Protein AF-A0A0T9NVP3-F1 (afdb_monomer_lite)

Organism: NCBI:txid367190

Foldseek 3Di:
DVVVVVVVVVVVVVVPPDPVVVVVVVVVVVPDPVVVCVVCVVVVNNVVCVVCVVVVVDPPQQADDPVLLVLLLVLLLLLLLQLQQLQLLLVLCVVVVLPLSSLLSNLVSVVSVVVSVLSCVVCVSNVHHRDHDDRDHHDNDADDPLRSLVVNLVSLVVSLVSLVVSLVCCVVVVVVVSNVSSVVVNLVSVLVNVVSVVLNVQCVVQDDDPVSSVVSSVVSNVCSVVDPDSD

Sequence (231 aa):
MMLWYLFSLIFIVYLQLDINKLNYLCLLINNNVNRVFLFCFYLGIIHQVNYFLPMLKSKGIIMLKKEMAQKLNEQLNLEFYSANLYLQMSAWCSDKGFEGAAAFLKKHSQEEMQHMERLFEYLSGTGSMPILGTITAPPVDFTSLADVFKLTYEHEQLITTQINELAHVAMTTHDYSTFNFLQWYVAEQHEEEKLFKSILDKLALVGNSGNSLFFVDKDLKTMAAQGYTSA

Secondary structure (DSSP, 8-state):
-HHHHHHHHHHHHHT-S-HHHHHHHHHHHTT-HHHHHHHHHHTT-HHHHHHHHHHHH-S------HHHHHHHHHHHHHHHHHHHHHHHHHHHHHHTT-HHHHHHHHHHHHHHHHHHHHHHHHHHHTTPPP-----PPPP---S-HHHHHHHHHHHHHHHHHHHHHHHHHHHHTT-HHHHHHHHHHHHHHHHHHHHHHHHHHHHHHH-S-HHHHHHHHHHHHHHHHH-----

Radius of gyration: 27.65 Å; chains: 1; bounding box: 39×40×95 Å

InterPro domains:
  IPR001519 Ferritin [PTHR11431] (65-220)
  IPR008331 Ferritin/DPS domain [PF00210] (70-205)
  IPR009040 Ferritin-like diiron domain [PS50905] (62-207)
  IPR009078 Ferritin-like superfamily [SSF47240] (63-221)
  IPR012347 Ferritin-like [G3DSA:1.20.1260.10] (56-230)
  IPR041719 Ferritin, prokaryotic-type [cd01055] (65-220)

pLDDT: mean 81.59, std 23.21, range [31.88, 98.88]

Structure (mmCIF, N/CA/C/O backbone):
data_AF-A0A0T9NVP3-F1
#
_entry.id   AF-A0A0T9NVP3-F1
#
loop_
_atom_site.group_PDB
_atom_site.id
_atom_site.type_symbol
_atom_site.label_atom_id
_atom_site.label_alt_id
_atom_site.label_comp_id
_atom_site.label_asym_id
_atom_site.label_entity_id
_atom_site.label_seq_id
_atom_site.pdbx_PDB_ins_code
_atom_site.Cartn_x
_atom_site.Cartn_y
_atom_site.Cartn_z
_atom_site.occupancy
_atom_site.B_iso_or_equiv
_atom_site.auth_seq_id
_atom_site.auth_comp_id
_atom_site.auth_asym_id
_atom_site.auth_atom_id
_atom_site.pdbx_PDB_model_num
ATOM 1 N N . MET A 1 1 ? -15.776 -5.642 68.509 1.00 47.44 1 MET A N 1
ATOM 2 C CA . MET A 1 1 ? -14.400 -5.308 68.064 1.00 47.44 1 MET A CA 1
ATOM 3 C C . MET A 1 1 ? -13.419 -6.489 68.082 1.00 47.44 1 MET A C 1
ATOM 5 O O . MET A 1 1 ? -12.505 -6.474 67.274 1.00 47.44 1 MET A O 1
ATOM 9 N N . MET A 1 2 ? -13.608 -7.542 68.894 1.00 36.09 2 MET A N 1
ATOM 10 C CA . MET A 1 2 ? -12.687 -8.704 68.944 1.00 36.09 2 MET A CA 1
ATOM 11 C C . MET A 1 2 ? -12.844 -9.733 67.800 1.00 36.09 2 MET A C 1
ATOM 13 O O . MET A 1 2 ? -11.921 -10.491 67.531 1.00 36.09 2 MET A O 1
ATOM 17 N N . LEU A 1 3 ? -13.974 -9.735 67.082 1.00 36.41 3 LEU A N 1
ATOM 18 C CA . LEU A 1 3 ? -14.222 -10.651 65.952 1.00 36.41 3 LEU A CA 1
ATOM 19 C C . LEU A 1 3 ? -13.533 -10.237 64.639 1.00 36.41 3 LEU A C 1
ATOM 21 O O . LEU A 1 3 ? -13.291 -11.086 63.789 1.00 36.41 3 LEU A O 1
ATOM 25 N N . TRP A 1 4 ? -13.169 -8.961 64.485 1.00 39.19 4 TRP A N 1
ATOM 26 C CA . TRP A 1 4 ? -12.488 -8.463 63.281 1.00 39.19 4 TRP A CA 1
ATOM 27 C C . TRP A 1 4 ? -10.983 -8.766 63.280 1.00 39.19 4 TRP A C 1
ATOM 29 O O . TRP A 1 4 ? -10.415 -9.027 62.224 1.00 39.19 4 TRP A O 1
ATOM 39 N N . TYR A 1 5 ? -10.351 -8.820 64.457 1.00 40.75 5 TYR A N 1
ATOM 40 C CA . TYR A 1 5 ? -8.936 -9.185 64.583 1.00 40.75 5 TYR A CA 1
ATOM 41 C C . TYR A 1 5 ? -8.686 -10.687 64.382 1.00 40.75 5 TYR A C 1
ATOM 43 O O . TYR A 1 5 ? -7.660 -11.058 63.823 1.00 40.75 5 TYR A O 1
ATOM 51 N N . LEU A 1 6 ? -9.632 -11.563 64.749 1.00 40.47 6 LEU A N 1
ATOM 52 C CA . LEU A 1 6 ? -9.521 -12.992 64.420 1.00 40.47 6 LEU A CA 1
ATOM 53 C C . LEU A 1 6 ? -9.701 -13.255 62.915 1.00 40.47 6 LEU A C 1
ATOM 55 O O . LEU A 1 6 ? -9.050 -14.143 62.372 1.00 40.47 6 LEU A O 1
ATOM 59 N N . PHE A 1 7 ? -10.535 -12.466 62.228 1.00 43.56 7 PHE A N 1
ATOM 60 C CA . PHE A 1 7 ? -10.749 -12.598 60.784 1.00 43.56 7 PHE A CA 1
ATOM 61 C C . PHE A 1 7 ? -9.532 -12.150 59.962 1.00 43.56 7 PHE A C 1
ATOM 63 O O . PHE A 1 7 ? -9.204 -12.795 58.968 1.00 43.56 7 PHE A O 1
ATOM 70 N N . SER A 1 8 ? -8.814 -11.105 60.391 1.00 45.91 8 SER A N 1
ATOM 71 C CA . SER A 1 8 ? -7.582 -10.673 59.714 1.00 45.91 8 SER A CA 1
ATOM 72 C C . SER A 1 8 ? -6.408 -11.625 59.961 1.00 45.91 8 SER A C 1
ATOM 74 O O . SER A 1 8 ? -5.638 -11.889 59.041 1.00 45.91 8 SER A O 1
ATOM 76 N N . LEU A 1 9 ? -6.304 -12.218 61.155 1.00 37.62 9 LEU A N 1
ATOM 77 C CA . LEU A 1 9 ? -5.276 -13.217 61.467 1.00 37.62 9 LEU A CA 1
ATOM 78 C C . LEU A 1 9 ? -5.503 -14.549 60.735 1.00 37.62 9 LEU A C 1
ATOM 80 O O . LEU A 1 9 ? -4.540 -15.135 60.253 1.00 37.62 9 LEU A O 1
ATOM 84 N N . ILE A 1 10 ? -6.750 -14.997 60.554 1.00 43.38 10 ILE A N 1
ATOM 85 C CA . ILE A 1 10 ? -7.047 -16.205 59.759 1.00 43.38 10 ILE A CA 1
ATOM 86 C C . ILE A 1 10 ? -6.775 -15.969 58.263 1.00 43.38 10 ILE A C 1
ATOM 88 O O . ILE A 1 10 ? -6.273 -16.866 57.587 1.00 43.38 10 ILE A O 1
ATOM 92 N N . PHE A 1 11 ? -7.026 -14.757 57.755 1.00 44.91 11 PHE A N 1
ATOM 93 C CA . PHE A 1 11 ? -6.744 -14.399 56.360 1.00 44.91 11 PHE A CA 1
ATOM 94 C C . PHE A 1 11 ? -5.236 -14.310 56.069 1.00 44.91 11 PHE A C 1
ATOM 96 O O . PHE A 1 11 ? -4.783 -14.762 55.021 1.00 44.91 11 PHE A O 1
ATOM 103 N N . ILE A 1 12 ? -4.441 -13.811 57.021 1.00 40.75 12 ILE A N 1
ATOM 104 C CA . ILE A 1 12 ? -2.976 -13.741 56.899 1.00 40.75 12 ILE A CA 1
ATOM 105 C C . ILE A 1 12 ? -2.337 -15.135 57.032 1.00 40.75 12 ILE A C 1
ATOM 107 O O . ILE A 1 12 ? -1.403 -15.447 56.299 1.00 40.75 12 ILE A O 1
ATOM 111 N N . VAL A 1 13 ? -2.878 -16.018 57.882 1.00 38.06 13 VAL A N 1
ATOM 112 C CA . VAL A 1 13 ? -2.391 -17.407 58.013 1.00 38.06 13 VAL A CA 1
ATOM 113 C C . VAL A 1 13 ? -2.725 -18.256 56.773 1.00 38.06 13 VAL A C 1
ATOM 115 O O . VAL A 1 13 ? -1.922 -19.104 56.390 1.00 38.06 13 VAL A O 1
ATOM 118 N N . TYR A 1 14 ? -3.842 -17.995 56.081 1.00 42.38 14 TYR A N 1
ATOM 119 C CA . TYR A 1 14 ? -4.170 -18.656 54.805 1.00 42.38 14 TYR A CA 1
ATOM 120 C C . TYR A 1 14 ? -3.332 -18.157 53.613 1.00 42.38 14 TYR A C 1
ATOM 122 O O . TYR A 1 14 ? -3.158 -18.889 52.639 1.00 42.38 14 TYR A O 1
ATOM 130 N N . LEU A 1 15 ? -2.784 -16.938 53.693 1.00 41.53 15 LEU A N 1
ATOM 131 C CA . LEU A 1 15 ? -1.891 -16.356 52.682 1.00 41.53 15 LEU A CA 1
ATOM 132 C C . LEU A 1 15 ? -0.417 -16.762 52.843 1.00 41.53 15 LEU A C 1
ATOM 134 O O . LEU A 1 15 ? 0.391 -16.463 51.968 1.00 41.53 15 LEU A O 1
ATOM 138 N N . GLN A 1 16 ? -0.073 -17.524 53.884 1.00 37.91 16 GLN A N 1
ATOM 139 C CA . GLN A 1 16 ? 1.244 -18.149 54.039 1.00 37.91 16 GLN A CA 1
ATOM 140 C C . GLN A 1 16 ? 1.372 -19.462 53.232 1.00 37.91 16 GLN A C 1
ATOM 142 O O . GLN A 1 16 ? 2.131 -20.361 53.594 1.00 37.91 16 GLN A O 1
ATOM 147 N N . LEU A 1 17 ? 0.612 -19.613 52.144 1.00 44.19 17 LEU A N 1
ATOM 148 C CA . LEU A 1 17 ? 0.782 -20.696 51.181 1.00 44.19 17 LEU A CA 1
ATOM 149 C C . LEU A 1 17 ? 1.709 -20.221 50.064 1.00 44.19 17 LEU A C 1
ATOM 151 O O . LEU A 1 17 ? 1.275 -19.621 49.088 1.00 44.19 17 LEU A O 1
ATOM 155 N N . ASP A 1 18 ? 2.993 -20.503 50.283 1.00 42.53 18 ASP A N 1
ATOM 156 C CA . ASP A 1 18 ? 4.046 -20.784 49.304 1.00 42.53 18 ASP A CA 1
ATOM 157 C C . ASP A 1 18 ? 3.796 -20.220 47.891 1.00 42.53 18 ASP A C 1
ATOM 159 O O . ASP A 1 18 ? 3.005 -20.759 47.114 1.00 42.53 18 ASP A O 1
ATOM 163 N N . ILE A 1 19 ? 4.514 -19.150 47.539 1.00 45.88 19 ILE A N 1
ATOM 164 C CA . ILE A 1 19 ? 4.465 -18.451 46.239 1.00 45.88 19 ILE A CA 1
ATOM 165 C C . ILE A 1 19 ? 4.578 -19.429 45.047 1.00 45.88 19 ILE A C 1
ATOM 167 O O . ILE A 1 19 ? 4.024 -19.185 43.974 1.00 45.88 19 ILE A O 1
ATOM 171 N N . ASN A 1 20 ? 5.191 -20.600 45.247 1.00 38.81 20 ASN A N 1
ATOM 172 C CA . ASN A 1 20 ? 5.283 -21.658 44.241 1.00 38.81 20 ASN A CA 1
ATOM 173 C C . ASN A 1 20 ? 3.948 -22.375 43.944 1.00 38.81 20 ASN A C 1
ATOM 175 O O . ASN A 1 20 ? 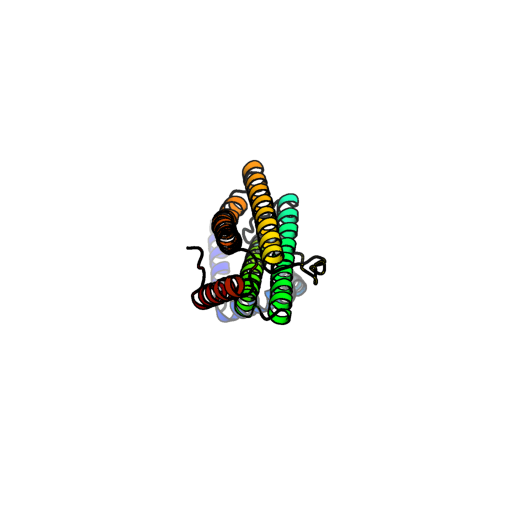3.745 -22.850 42.826 1.00 38.81 20 ASN A O 1
ATOM 179 N N . LYS A 1 21 ? 3.000 -22.423 44.890 1.00 42.72 21 LYS A N 1
ATOM 180 C CA . LYS A 1 21 ? 1.649 -22.982 44.676 1.00 42.72 21 LYS A CA 1
ATOM 181 C C . LYS A 1 21 ? 0.717 -22.020 43.937 1.00 42.72 21 LYS A C 1
ATOM 183 O O . LYS A 1 21 ? -0.146 -22.483 43.194 1.00 42.72 21 LYS A O 1
ATOM 188 N N . LEU A 1 22 ? 0.917 -20.708 44.068 1.00 42.03 22 LEU A N 1
ATOM 189 C CA . LEU A 1 22 ? 0.197 -19.695 43.282 1.00 42.03 22 LEU A CA 1
ATOM 190 C C . LEU A 1 22 ? 0.532 -19.788 41.785 1.00 42.03 22 LEU A C 1
ATOM 192 O O . LEU A 1 22 ? -0.366 -19.676 40.953 1.00 42.03 22 LEU A O 1
ATOM 196 N N . ASN A 1 23 ? 1.781 -20.115 41.440 1.00 37.75 23 ASN A N 1
ATOM 197 C CA . ASN A 1 23 ? 2.168 -20.387 40.053 1.00 37.75 23 ASN A CA 1
ATOM 198 C C . ASN A 1 23 ? 1.489 -21.647 39.489 1.00 37.75 23 ASN A C 1
ATOM 200 O O . ASN A 1 23 ? 1.036 -21.636 38.345 1.00 37.75 23 ASN A O 1
ATOM 204 N N . TYR A 1 24 ? 1.324 -22.700 40.297 1.00 39.72 24 TYR A N 1
ATOM 205 C CA . TYR A 1 24 ? 0.551 -23.890 39.911 1.00 39.72 24 TYR A CA 1
ATOM 206 C C . TYR A 1 24 ? -0.947 -23.597 39.734 1.00 39.72 24 TYR A C 1
ATOM 208 O O . TYR A 1 24 ? -1.585 -24.152 38.837 1.00 39.72 24 TYR A O 1
ATOM 216 N N . LEU A 1 25 ? -1.507 -22.701 40.551 1.00 39.38 25 LEU A N 1
ATOM 217 C CA . LEU A 1 25 ? -2.901 -22.275 40.437 1.00 39.38 25 LEU A CA 1
ATOM 218 C C . LEU A 1 25 ? -3.125 -21.433 39.166 1.00 39.38 25 LEU A C 1
ATOM 220 O O . LEU A 1 25 ? -4.077 -21.691 38.434 1.00 39.38 25 LEU A O 1
ATOM 224 N N . CYS A 1 26 ? -2.211 -20.513 38.834 1.00 42.16 26 CYS A N 1
ATOM 225 C CA . CYS A 1 26 ? -2.228 -19.758 37.572 1.00 42.16 26 CYS A CA 1
ATOM 226 C C . CYS A 1 26 ? -2.085 -20.651 36.327 1.00 42.16 26 CYS A C 1
ATOM 228 O O . CYS A 1 26 ? -2.753 -20.411 35.323 1.00 42.16 26 CYS A O 1
ATOM 230 N N . LEU A 1 27 ? -1.285 -21.719 36.396 1.00 39.22 27 LEU A N 1
ATOM 231 C CA . LEU A 1 27 ? -1.151 -22.697 35.307 1.00 39.22 27 LEU A CA 1
ATOM 232 C C . LEU A 1 27 ? -2.431 -23.517 35.071 1.00 39.22 27 LEU A C 1
ATOM 234 O O . LEU A 1 27 ? -2.751 -23.847 33.930 1.00 39.22 27 LEU A O 1
ATOM 238 N N . LEU A 1 28 ? -3.199 -23.808 36.125 1.00 39.69 28 LEU A N 1
ATOM 239 C CA . LEU A 1 28 ? -4.497 -24.487 36.017 1.00 39.69 28 LEU A CA 1
ATOM 240 C C . LEU A 1 28 ? -5.610 -23.565 35.488 1.00 39.69 28 LEU A C 1
ATOM 242 O O . LEU A 1 28 ? -6.513 -24.044 34.798 1.00 39.69 28 LEU A O 1
ATOM 246 N N . ILE A 1 29 ? -5.527 -22.256 35.756 1.00 46.66 29 ILE A N 1
ATOM 247 C CA . ILE A 1 29 ? -6.480 -21.240 35.271 1.00 46.66 29 ILE A CA 1
ATOM 248 C C . ILE A 1 29 ? -6.468 -21.140 33.738 1.00 46.66 29 ILE A C 1
ATOM 250 O O . ILE A 1 29 ? -7.508 -20.871 33.141 1.00 46.66 29 ILE A O 1
ATOM 254 N N . ASN A 1 30 ? -5.339 -21.436 33.089 1.00 46.41 30 ASN A N 1
ATOM 255 C CA . ASN A 1 30 ? -5.202 -21.271 31.642 1.00 46.41 30 ASN A CA 1
ATOM 256 C C . ASN A 1 30 ? -5.851 -22.398 30.806 1.00 46.41 30 ASN A C 1
ATOM 258 O O . ASN A 1 30 ? -5.988 -22.242 29.601 1.00 46.41 30 ASN A O 1
ATOM 262 N N . ASN A 1 31 ? -6.262 -23.528 31.409 1.00 44.81 31 ASN A N 1
ATOM 263 C CA . ASN A 1 31 ? -6.635 -24.729 30.638 1.00 44.81 31 ASN A CA 1
ATOM 264 C C . ASN A 1 31 ? -7.998 -25.368 30.945 1.00 44.81 31 ASN A C 1
ATOM 266 O O . ASN A 1 31 ? -8.361 -26.318 30.252 1.00 44.81 31 ASN A O 1
ATOM 270 N N . ASN A 1 32 ? -8.779 -24.923 31.941 1.00 47.84 32 ASN A N 1
ATOM 271 C CA . ASN A 1 32 ? -10.164 -25.405 32.089 1.00 47.84 32 ASN A CA 1
ATOM 272 C C . ASN A 1 32 ? -10.984 -24.606 33.118 1.00 47.84 32 ASN A C 1
ATOM 274 O O . ASN A 1 32 ? -10.912 -24.851 34.325 1.00 47.84 32 ASN A O 1
ATOM 278 N N . VAL A 1 33 ? -11.854 -23.720 32.627 1.00 51.69 33 VAL A N 1
ATOM 279 C CA . VAL A 1 33 ? -12.795 -22.907 33.427 1.00 51.69 33 VAL A CA 1
ATOM 280 C C . VAL A 1 33 ? -13.687 -23.771 34.341 1.00 51.69 33 VAL A C 1
ATOM 282 O O . VAL A 1 33 ? -14.036 -23.364 35.448 1.00 51.69 33 VAL A O 1
ATOM 285 N N . ASN A 1 34 ? -13.973 -25.015 33.943 1.00 47.16 34 ASN A N 1
ATOM 286 C CA . ASN A 1 34 ? -14.807 -25.950 34.705 1.00 47.16 34 ASN A CA 1
ATOM 287 C C . ASN A 1 34 ? -14.158 -26.457 36.008 1.00 47.16 34 ASN A C 1
ATOM 289 O O . ASN A 1 34 ? -14.867 -26.816 36.948 1.00 47.16 34 ASN A O 1
ATOM 293 N N . ARG A 1 35 ? -12.819 -26.467 36.114 1.00 46.78 35 ARG A N 1
ATOM 294 C CA . ARG A 1 35 ? -12.129 -26.914 37.342 1.00 46.78 35 ARG A CA 1
ATOM 295 C C . ARG A 1 35 ? -12.119 -25.848 38.439 1.00 46.78 35 ARG A C 1
ATOM 297 O O . ARG A 1 35 ? -12.149 -26.200 39.615 1.00 46.78 35 ARG A O 1
ATOM 304 N N . VAL A 1 36 ? -12.146 -24.569 38.063 1.00 49.03 36 VAL A N 1
ATOM 305 C CA . VAL A 1 36 ? -12.226 -23.439 39.006 1.00 49.03 36 VAL A CA 1
ATOM 306 C C . VAL A 1 36 ? -13.566 -23.452 39.747 1.00 49.03 36 VAL A C 1
ATOM 308 O O . VAL A 1 36 ? -13.600 -23.313 40.968 1.00 49.03 36 VAL A O 1
ATOM 311 N N . PHE A 1 37 ? -14.661 -23.728 39.033 1.00 47.75 37 PHE A N 1
ATOM 312 C CA . PHE A 1 37 ? -15.988 -23.871 39.640 1.00 47.75 37 PHE A CA 1
ATOM 313 C C . PHE A 1 37 ? -16.040 -25.000 40.677 1.00 47.75 37 PHE A C 1
ATOM 315 O O . PHE A 1 37 ? -16.582 -24.809 41.764 1.00 47.75 37 PHE A O 1
ATOM 322 N N . LEU A 1 38 ? -15.427 -26.150 40.378 1.00 46.44 38 LEU A N 1
ATOM 323 C CA . LEU A 1 38 ? -15.411 -27.306 41.278 1.00 46.44 38 LEU A CA 1
ATOM 324 C C . LEU A 1 38 ? -14.604 -27.045 42.563 1.00 46.44 38 LEU A C 1
ATOM 326 O O . LEU A 1 38 ? -15.007 -27.468 43.645 1.00 46.44 38 LEU A O 1
ATOM 330 N N . PHE A 1 39 ? -13.489 -26.317 42.456 1.00 47.72 39 PHE A N 1
ATOM 331 C CA . PHE A 1 39 ? -12.620 -26.003 43.594 1.00 47.72 39 PHE A CA 1
ATOM 332 C C . PHE A 1 39 ? -13.269 -24.997 44.558 1.00 47.72 39 PHE A C 1
ATOM 334 O O . PHE A 1 39 ? -13.199 -25.149 45.776 1.00 47.72 39 PHE A O 1
ATOM 341 N N . CYS A 1 40 ? -13.975 -24.000 44.024 1.00 48.12 40 CYS A N 1
ATOM 342 C CA . CYS A 1 40 ? -14.676 -23.009 44.837 1.00 48.12 40 CYS A CA 1
ATOM 343 C C . CYS A 1 40 ? -15.987 -23.527 45.448 1.00 48.12 40 CYS A C 1
ATOM 345 O O . CYS A 1 40 ? -1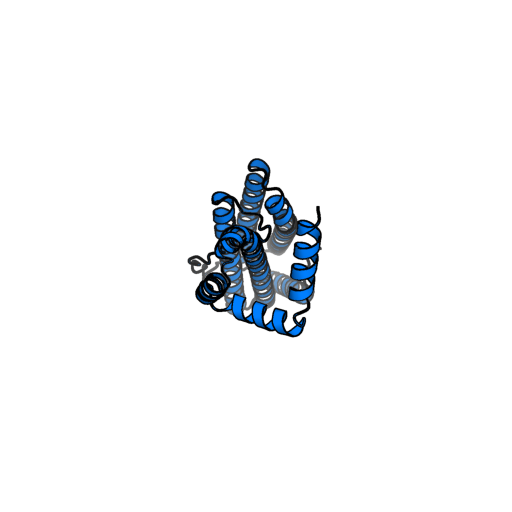6.398 -23.037 46.502 1.00 48.12 40 CYS A O 1
ATOM 347 N N . PHE A 1 41 ? -16.607 -24.539 44.829 1.00 48.03 41 PHE A N 1
ATOM 348 C CA . PHE A 1 41 ? -17.727 -25.282 45.411 1.00 48.03 41 PHE A CA 1
ATOM 349 C C . PHE A 1 41 ? -17.296 -26.038 46.677 1.00 48.03 41 PHE A C 1
ATOM 351 O O . PHE A 1 41 ? -18.004 -26.021 47.680 1.00 48.03 41 PHE A O 1
ATOM 358 N N . TYR A 1 42 ? -16.092 -26.621 46.665 1.00 46.06 42 TYR A N 1
ATOM 359 C CA . TYR A 1 42 ? -15.542 -27.392 47.787 1.00 46.06 42 TYR A CA 1
ATOM 360 C C . TYR A 1 42 ? -15.154 -26.545 49.010 1.00 46.06 42 TYR A C 1
ATOM 362 O O . TYR A 1 42 ? -15.157 -27.046 50.130 1.00 46.06 42 TYR A O 1
ATOM 370 N N . LEU A 1 43 ? -14.831 -25.264 48.813 1.00 53.03 43 LEU A N 1
ATOM 371 C CA . LEU A 1 43 ? -14.387 -24.356 49.879 1.00 53.03 43 LEU A CA 1
ATOM 372 C C . LEU A 1 43 ? -15.506 -23.450 50.431 1.00 53.03 43 LEU A C 1
ATOM 374 O O . LEU A 1 43 ? -15.241 -22.609 51.285 1.00 53.03 43 LEU A O 1
ATOM 378 N N . GLY A 1 44 ? -16.751 -23.580 49.952 1.00 48.25 44 GLY A N 1
ATOM 379 C CA . GLY A 1 44 ? -17.872 -22.745 50.411 1.00 48.25 44 GLY A CA 1
ATOM 380 C C . GLY A 1 44 ? -17.769 -21.268 50.001 1.00 48.25 44 GLY A C 1
ATOM 381 O O . GLY A 1 44 ? -18.467 -20.421 50.553 1.00 48.25 44 GLY A O 1
ATOM 382 N N . ILE A 1 45 ? -16.922 -20.949 49.016 1.00 54.81 45 ILE A N 1
ATOM 383 C CA . ILE A 1 45 ? -16.612 -19.574 48.584 1.00 54.81 45 ILE A CA 1
ATOM 384 C C . ILE A 1 45 ? -17.289 -19.219 47.248 1.00 54.81 45 ILE A C 1
ATOM 386 O O . ILE A 1 45 ? -16.881 -18.290 46.551 1.00 54.81 45 ILE A O 1
ATOM 390 N N . ILE A 1 46 ? -18.350 -19.944 46.875 1.00 54.06 46 ILE A N 1
ATOM 391 C CA . ILE A 1 46 ? -19.115 -19.727 45.630 1.00 54.06 46 ILE A CA 1
ATOM 392 C C . ILE A 1 46 ? -19.568 -18.267 45.514 1.00 54.06 46 ILE A C 1
ATOM 394 O O . ILE A 1 46 ? -19.529 -17.681 44.432 1.00 54.06 46 ILE A O 1
ATOM 398 N N . HIS A 1 47 ? -19.922 -17.646 46.644 1.00 51.72 47 HIS A N 1
ATOM 399 C CA . HIS A 1 47 ? -20.327 -16.249 46.653 1.00 51.72 47 HIS A CA 1
ATOM 400 C C . HIS A 1 47 ? -19.209 -15.297 46.206 1.00 51.72 47 HIS A C 1
ATOM 402 O O . HIS A 1 47 ? -19.526 -14.347 45.504 1.00 51.72 47 HIS A O 1
ATOM 408 N N . GLN A 1 48 ? -17.926 -15.552 46.512 1.00 52.47 48 GLN A N 1
ATOM 409 C CA . GLN A 1 48 ? -16.819 -14.684 46.067 1.00 52.47 48 GLN A CA 1
ATOM 410 C C . GLN A 1 48 ? -16.434 -14.914 44.599 1.00 52.47 48 GLN A C 1
ATOM 412 O O . GLN A 1 48 ? -15.986 -13.979 43.940 1.00 52.47 48 GLN A O 1
ATOM 417 N N . VAL A 1 49 ? -16.664 -16.108 44.042 1.00 50.66 49 VAL A N 1
ATOM 418 C CA . VAL A 1 49 ? -16.376 -16.399 42.622 1.00 50.66 49 VAL A CA 1
ATOM 419 C C . VAL A 1 49 ? -17.242 -15.565 41.687 1.00 50.66 49 VAL A C 1
ATOM 421 O O . VAL A 1 49 ? -16.740 -15.034 40.699 1.00 50.66 49 VAL A O 1
ATOM 424 N N . ASN A 1 50 ? -18.516 -15.370 42.034 1.00 52.28 50 ASN A N 1
ATOM 425 C CA . ASN A 1 50 ? -19.412 -14.503 41.267 1.00 52.28 50 ASN A CA 1
ATOM 426 C C . ASN A 1 50 ? -19.004 -13.019 41.321 1.00 52.28 50 ASN A C 1
ATOM 428 O O . ASN A 1 50 ? -19.321 -12.282 40.392 1.00 52.28 50 ASN A O 1
ATOM 432 N N . TYR A 1 51 ? -18.256 -12.590 42.346 1.00 54.69 51 TYR A N 1
ATOM 433 C CA . TYR A 1 51 ? -17.668 -11.245 42.402 1.00 54.69 51 TYR A CA 1
ATOM 434 C C . TYR A 1 51 ? -16.332 -11.140 41.649 1.00 54.69 51 TYR A C 1
ATOM 436 O O . TYR A 1 51 ? -16.010 -10.072 41.136 1.00 54.69 51 TYR A O 1
ATOM 444 N N . PHE A 1 52 ? -15.571 -12.233 41.530 1.00 49.62 52 PHE A N 1
ATOM 445 C CA . PHE A 1 52 ? -14.273 -12.250 40.841 1.00 49.62 52 PHE A CA 1
ATOM 446 C C . PHE A 1 52 ? -14.360 -12.532 39.332 1.00 49.62 52 PHE A C 1
ATOM 448 O O . PHE A 1 52 ? -13.502 -12.083 38.573 1.00 49.62 52 PHE A O 1
ATOM 455 N N . LEU A 1 53 ? -15.398 -13.231 38.865 1.00 51.56 53 LEU A N 1
ATOM 456 C CA . LEU A 1 53 ? -15.611 -13.551 37.445 1.00 51.56 53 LEU A CA 1
ATOM 457 C C . LEU A 1 53 ? -15.691 -12.317 36.521 1.00 51.56 53 LEU A C 1
ATOM 459 O O . LEU A 1 53 ? -15.063 -12.346 35.459 1.00 51.56 53 LEU A O 1
ATOM 463 N N . PRO A 1 54 ? -16.390 -11.224 36.886 1.00 51.12 54 PRO A N 1
ATOM 464 C CA . PRO A 1 54 ? -16.364 -9.986 36.105 1.00 51.12 54 PRO A CA 1
ATOM 465 C C . PRO A 1 54 ? -14.983 -9.313 36.122 1.00 51.12 54 PRO A C 1
ATOM 467 O O . PRO A 1 54 ? -14.568 -8.722 35.129 1.00 51.12 54 PRO A O 1
ATOM 470 N N . MET A 1 55 ? -14.245 -9.454 37.228 1.00 45.53 55 MET A N 1
ATOM 471 C CA . MET A 1 55 ? -12.924 -8.851 37.429 1.00 45.53 55 MET A CA 1
ATOM 472 C C . MET A 1 55 ? -11.830 -9.538 36.592 1.00 45.53 55 MET A C 1
ATOM 474 O O . MET A 1 55 ? -10.886 -8.886 36.160 1.00 45.53 55 MET A O 1
ATOM 478 N N . LEU A 1 56 ? -11.988 -10.833 36.289 1.00 47.19 56 LEU A N 1
ATOM 479 C CA . LEU A 1 56 ? -11.089 -11.594 35.408 1.00 47.19 56 LEU A CA 1
ATOM 480 C C . LEU A 1 56 ? -11.389 -11.408 33.909 1.00 47.19 56 LEU A C 1
ATOM 482 O O . LEU A 1 56 ? -10.513 -11.650 33.082 1.00 47.19 56 LEU A O 1
ATOM 486 N N . LYS A 1 57 ? -12.599 -10.957 33.543 1.00 49.19 57 LYS A N 1
ATOM 487 C CA . LYS A 1 57 ? -12.974 -10.641 32.147 1.00 49.19 57 LYS A CA 1
ATOM 488 C C . LYS A 1 57 ? -12.640 -9.211 31.723 1.00 49.19 57 LYS A C 1
ATOM 490 O O . LYS A 1 57 ? -12.746 -8.886 30.548 1.00 49.19 57 LYS A O 1
ATOM 495 N N . SER A 1 58 ? -12.220 -8.375 32.664 1.00 45.97 58 SER A N 1
ATOM 496 C CA . SER A 1 58 ? -11.921 -6.964 32.452 1.00 45.97 58 SER A CA 1
ATOM 497 C C . SER A 1 58 ? -10.418 -6.710 32.601 1.00 45.97 58 SER A C 1
ATOM 499 O O . SER A 1 58 ? -9.981 -5.951 33.467 1.00 45.97 58 SER A O 1
ATOM 501 N N . LYS A 1 59 ? -9.595 -7.287 31.716 1.00 51.91 59 LYS A N 1
ATOM 502 C CA . LYS A 1 59 ? -8.447 -6.489 31.256 1.00 51.91 59 LYS A CA 1
ATOM 503 C C . LYS A 1 59 ? -9.072 -5.286 30.551 1.00 51.91 59 LYS A C 1
ATOM 505 O O . LYS A 1 59 ? -10.005 -5.492 29.784 1.00 51.91 59 LYS A O 1
ATOM 510 N N . GLY A 1 60 ? -8.655 -4.066 30.884 1.00 49.22 60 GLY A N 1
ATOM 511 C CA . GLY A 1 60 ? -9.181 -2.819 30.316 1.00 49.22 60 GLY A CA 1
ATOM 512 C C . GLY A 1 60 ? -8.926 -2.736 28.813 1.00 49.22 60 GLY A C 1
ATOM 513 O O . GLY A 1 60 ? -8.018 -2.048 28.368 1.00 49.22 60 GLY A O 1
ATOM 514 N N . ILE A 1 61 ? -9.692 -3.506 28.055 1.00 57.19 61 ILE A N 1
ATOM 515 C CA . ILE A 1 61 ? -9.655 -3.605 26.612 1.00 57.19 61 ILE A CA 1
ATOM 516 C C . ILE A 1 61 ? -10.538 -2.467 26.112 1.00 57.19 61 ILE A C 1
ATOM 518 O O . ILE A 1 61 ? -11.730 -2.416 26.428 1.00 57.19 61 ILE A O 1
ATOM 522 N N . ILE A 1 62 ? -9.945 -1.529 25.376 1.00 61.12 62 ILE A N 1
ATOM 523 C CA . ILE A 1 62 ? -10.698 -0.510 24.647 1.00 61.12 62 ILE A CA 1
ATOM 524 C C . ILE A 1 62 ? -11.595 -1.261 23.665 1.00 61.12 62 ILE A C 1
ATOM 526 O O . ILE A 1 62 ? -11.106 -1.776 22.669 1.00 61.12 62 ILE A O 1
ATOM 530 N N . MET A 1 63 ? -12.890 -1.375 23.963 1.00 69.38 63 MET A N 1
ATOM 531 C CA . MET A 1 63 ? -13.816 -2.022 23.040 1.00 69.38 63 MET A CA 1
ATOM 532 C C . MET A 1 63 ? -14.148 -1.061 21.905 1.00 69.38 63 MET A C 1
ATOM 534 O O . MET A 1 63 ? -14.834 -0.056 22.115 1.00 69.38 63 MET A O 1
ATOM 538 N N . LEU A 1 64 ? -13.686 -1.398 20.701 1.00 86.81 64 LEU A N 1
ATOM 539 C CA . LEU A 1 64 ? -14.081 -0.701 19.484 1.00 86.81 64 LEU A CA 1
ATOM 540 C C . LEU A 1 64 ? -15.592 -0.804 19.273 1.00 86.81 64 LEU A C 1
ATOM 542 O O . LEU A 1 64 ? -16.228 -1.834 19.524 1.00 86.81 64 LEU A O 1
ATOM 546 N N . LYS A 1 65 ? -16.181 0.266 18.739 1.00 90.62 65 LYS A N 1
ATOM 547 C CA . LYS A 1 65 ? -17.540 0.198 18.197 1.00 90.62 65 LYS A CA 1
ATOM 548 C C . LYS A 1 65 ? -17.549 -0.810 17.048 1.00 90.62 65 LYS A C 1
ATOM 550 O O . LYS A 1 65 ? -16.633 -0.820 16.230 1.00 90.62 65 LYS A O 1
ATOM 555 N N . LYS A 1 66 ? -18.612 -1.615 16.948 1.00 92.31 66 LYS A N 1
ATOM 556 C CA . LYS A 1 66 ? -18.749 -2.653 15.909 1.00 92.31 66 LYS A CA 1
ATOM 557 C C . LYS A 1 66 ? -18.517 -2.107 14.495 1.00 92.31 66 LYS A C 1
ATOM 559 O O . LYS A 1 66 ? -17.877 -2.768 13.689 1.00 92.31 66 LYS A O 1
ATOM 564 N N . GLU A 1 67 ? -19.012 -0.903 14.222 1.00 95.00 67 GLU A N 1
ATOM 565 C CA . GLU A 1 67 ? -18.815 -0.212 12.945 1.00 95.00 67 GLU A CA 1
ATOM 566 C C . GLU A 1 67 ? -17.336 0.096 12.667 1.00 95.00 67 GLU A C 1
ATOM 568 O O . GLU A 1 67 ? -16.854 -0.182 11.574 1.00 95.00 67 GLU A O 1
ATOM 573 N N . MET A 1 68 ? -16.591 0.594 13.661 1.00 97.19 68 MET A N 1
ATOM 574 C CA . MET A 1 68 ? -15.157 0.858 13.513 1.00 97.19 68 MET A CA 1
ATOM 575 C C . MET A 1 68 ? -14.371 -0.436 13.293 1.00 97.19 68 MET A C 1
ATOM 577 O O . MET A 1 68 ? -13.555 -0.520 12.382 1.00 97.19 68 MET A O 1
ATOM 581 N N . ALA A 1 69 ? -14.664 -1.478 14.077 1.00 96.56 69 ALA A N 1
ATOM 582 C CA . ALA A 1 69 ? -14.032 -2.783 13.908 1.00 96.56 69 ALA A CA 1
ATOM 583 C C . ALA A 1 69 ? -14.299 -3.384 12.516 1.00 96.56 69 ALA A C 1
ATOM 585 O O . ALA A 1 69 ? -13.421 -4.026 11.947 1.00 96.56 69 ALA A O 1
ATOM 586 N N . GLN A 1 70 ? -15.491 -3.173 11.948 1.00 97.19 70 GLN A N 1
ATOM 587 C CA . GLN A 1 70 ? -15.793 -3.598 10.582 1.00 97.19 70 GLN A CA 1
ATOM 588 C C . GLN A 1 70 ? -14.946 -2.833 9.557 1.00 97.19 70 GLN A C 1
ATOM 590 O O . GLN A 1 70 ? -14.291 -3.465 8.736 1.00 97.19 70 GLN A O 1
ATOM 595 N N . LYS A 1 71 ? -14.901 -1.500 9.638 1.00 98.31 71 LYS A N 1
ATOM 596 C CA . LYS A 1 71 ? -14.128 -0.670 8.701 1.00 98.31 71 LYS A CA 1
ATOM 597 C C . LYS A 1 71 ? -12.623 -0.953 8.761 1.00 98.31 71 LYS A C 1
ATOM 599 O O . LYS A 1 71 ? -11.967 -1.020 7.731 1.00 98.31 71 LYS A O 1
ATOM 604 N N . LEU A 1 72 ? -12.076 -1.185 9.954 1.00 98.50 72 LEU A N 1
ATOM 605 C CA . LEU A 1 72 ? -10.674 -1.588 10.110 1.00 98.50 72 LEU A CA 1
ATOM 606 C C . LEU A 1 72 ? -10.399 -2.979 9.517 1.00 98.50 72 LEU A C 1
ATOM 608 O O . LEU A 1 72 ? -9.328 -3.196 8.967 1.00 98.50 72 LEU A O 1
ATOM 612 N N . ASN A 1 73 ? -11.355 -3.912 9.586 1.00 98.44 73 ASN A N 1
ATOM 613 C CA . ASN A 1 73 ? -11.238 -5.207 8.905 1.00 98.44 73 ASN A CA 1
ATOM 614 C C . ASN A 1 73 ? -11.322 -5.075 7.374 1.00 98.44 73 ASN A C 1
ATOM 616 O O . ASN A 1 73 ? -10.649 -5.817 6.660 1.00 98.44 73 ASN A O 1
ATOM 620 N N . GLU A 1 74 ? -12.134 -4.147 6.862 1.00 98.56 74 GLU A N 1
ATOM 621 C CA . GLU A 1 74 ? -12.176 -3.813 5.431 1.00 98.56 74 GLU A CA 1
ATOM 622 C C . GLU A 1 74 ? -10.818 -3.259 4.972 1.00 98.56 74 GLU A C 1
ATOM 624 O O . GLU A 1 74 ? -10.270 -3.753 3.988 1.00 98.56 74 GLU A O 1
ATOM 629 N N . GLN A 1 75 ? -10.223 -2.335 5.734 1.00 98.81 75 GLN A N 1
ATOM 630 C CA . GLN A 1 75 ? -8.885 -1.804 5.450 1.00 98.81 75 GLN A CA 1
ATOM 631 C C . GLN A 1 75 ? -7.801 -2.872 5.536 1.00 98.81 75 GLN A C 1
ATOM 633 O O . GLN A 1 75 ? -6.961 -2.958 4.654 1.00 98.81 75 GLN A O 1
ATOM 638 N N . LEU A 1 76 ? -7.848 -3.734 6.552 1.00 98.62 76 LEU A N 1
ATOM 639 C CA . LEU A 1 76 ? -6.913 -4.849 6.690 1.00 98.62 76 LEU A CA 1
ATOM 640 C C . LEU A 1 76 ? -6.913 -5.732 5.432 1.00 98.62 76 LEU A C 1
ATOM 642 O O . LEU A 1 76 ? -5.856 -6.121 4.941 1.00 98.62 76 LEU A O 1
ATOM 646 N N . ASN A 1 77 ? -8.095 -6.033 4.883 1.00 98.50 77 ASN A N 1
ATOM 647 C CA . ASN A 1 77 ? -8.200 -6.786 3.632 1.00 98.50 77 ASN A CA 1
ATOM 648 C C . ASN A 1 77 ? -7.695 -5.994 2.422 1.00 98.50 77 ASN A C 1
ATOM 650 O O . ASN A 1 77 ? -7.139 -6.606 1.510 1.00 98.50 77 ASN A O 1
ATOM 654 N N . LEU A 1 78 ? -7.880 -4.669 2.406 1.00 98.75 78 LEU A N 1
ATOM 655 C CA . LEU A 1 78 ? -7.341 -3.805 1.359 1.00 98.75 78 LEU A CA 1
ATOM 656 C C . LEU A 1 78 ? -5.808 -3.829 1.358 1.00 98.75 78 LEU A C 1
ATOM 658 O O . LEU A 1 78 ? -5.258 -4.127 0.306 1.00 98.75 78 LEU A O 1
ATOM 662 N N . GLU A 1 79 ? -5.139 -3.663 2.505 1.00 98.75 79 GLU A N 1
ATOM 663 C CA . GLU A 1 79 ? -3.665 -3.751 2.581 1.00 98.75 79 GLU A CA 1
ATOM 664 C C . GLU A 1 79 ? -3.157 -5.131 2.148 1.00 98.75 79 GLU A C 1
ATOM 666 O O . GLU A 1 79 ? -2.170 -5.262 1.423 1.00 98.75 79 GLU A O 1
ATOM 671 N N . PHE A 1 80 ? -3.879 -6.199 2.511 1.00 98.69 80 PHE A N 1
ATOM 672 C CA . PHE A 1 80 ? -3.521 -7.544 2.060 1.00 98.69 80 PHE A CA 1
ATOM 673 C C . PHE A 1 80 ? -3.672 -7.697 0.536 1.00 98.69 80 PHE A C 1
ATOM 675 O O . PHE A 1 80 ? -2.852 -8.333 -0.134 1.00 98.69 80 PHE A O 1
ATOM 682 N N . TYR A 1 81 ? -4.717 -7.105 -0.043 1.00 98.88 81 TYR A N 1
ATOM 683 C CA . TYR A 1 81 ? -4.864 -7.051 -1.490 1.00 98.88 81 TYR A CA 1
ATOM 684 C C . TYR A 1 81 ? -3.746 -6.220 -2.142 1.00 98.88 81 TYR A C 1
ATOM 686 O O . TYR A 1 81 ? -3.181 -6.685 -3.131 1.00 98.88 81 TYR A O 1
ATOM 694 N N . SER A 1 82 ? -3.376 -5.064 -1.578 1.00 98.81 82 SER A N 1
ATOM 695 C CA . SER A 1 82 ? -2.272 -4.209 -2.046 1.00 98.81 82 SER A CA 1
ATOM 696 C C . SER A 1 82 ? -0.957 -4.987 -2.104 1.00 98.81 82 SER A C 1
ATOM 698 O O . SER A 1 82 ? -0.313 -5.051 -3.154 1.00 98.81 82 SER A O 1
ATOM 700 N N . ALA A 1 83 ? -0.622 -5.714 -1.033 1.00 98.75 83 ALA A N 1
ATOM 701 C CA . ALA A 1 83 ? 0.559 -6.570 -0.995 1.00 98.75 83 ALA A CA 1
ATOM 702 C C . ALA A 1 83 ? 0.566 -7.601 -2.140 1.00 98.75 83 ALA A C 1
ATOM 704 O O . ALA A 1 83 ? 1.586 -7.781 -2.815 1.00 98.75 83 ALA A O 1
ATOM 705 N N . ASN A 1 84 ? -0.571 -8.250 -2.414 1.00 98.75 84 ASN A N 1
ATOM 706 C CA . ASN A 1 84 ? -0.692 -9.216 -3.509 1.00 98.75 84 ASN A CA 1
ATOM 707 C C . ASN A 1 84 ? -0.627 -8.555 -4.893 1.00 98.75 84 ASN A C 1
ATOM 709 O O . ASN A 1 84 ? -0.006 -9.108 -5.804 1.00 98.75 84 ASN A O 1
ATOM 713 N N . LEU A 1 85 ? -1.237 -7.379 -5.057 1.00 98.88 85 LEU A N 1
ATOM 714 C CA . LEU A 1 85 ? -1.193 -6.592 -6.287 1.00 98.88 85 LEU A CA 1
ATOM 715 C C . LEU A 1 85 ? 0.250 -6.241 -6.651 1.00 98.88 85 LEU A C 1
ATOM 717 O O . LEU A 1 85 ? 0.686 -6.509 -7.772 1.00 98.88 85 LEU A O 1
ATOM 721 N N . TYR A 1 86 ? 1.017 -5.723 -5.695 1.00 98.81 86 TYR A N 1
ATOM 722 C CA . TYR A 1 86 ? 2.404 -5.320 -5.921 1.00 98.81 86 TYR A CA 1
ATOM 723 C C . TYR A 1 86 ? 3.324 -6.514 -6.145 1.00 98.81 86 TYR A C 1
ATOM 725 O O . TYR A 1 86 ? 4.217 -6.459 -6.995 1.00 98.81 86 TYR A O 1
ATOM 733 N N . LEU A 1 87 ? 3.047 -7.648 -5.496 1.00 98.81 87 LEU A N 1
ATOM 734 C CA . LEU A 1 87 ? 3.737 -8.895 -5.804 1.00 98.81 87 LEU A CA 1
ATOM 735 C C . LEU A 1 87 ? 3.462 -9.345 -7.245 1.00 98.81 87 LEU A C 1
ATOM 737 O O . LEU A 1 87 ? 4.397 -9.718 -7.958 1.00 98.81 87 LEU A O 1
ATOM 741 N N . GLN A 1 88 ? 2.212 -9.272 -7.702 1.00 98.88 88 GLN A N 1
ATOM 742 C CA . GLN A 1 88 ? 1.838 -9.657 -9.063 1.00 98.88 88 GLN A CA 1
ATOM 743 C C . GLN A 1 88 ? 2.429 -8.712 -10.119 1.00 98.88 88 GLN A C 1
ATOM 745 O O . GLN A 1 88 ? 2.941 -9.175 -11.143 1.00 98.88 88 G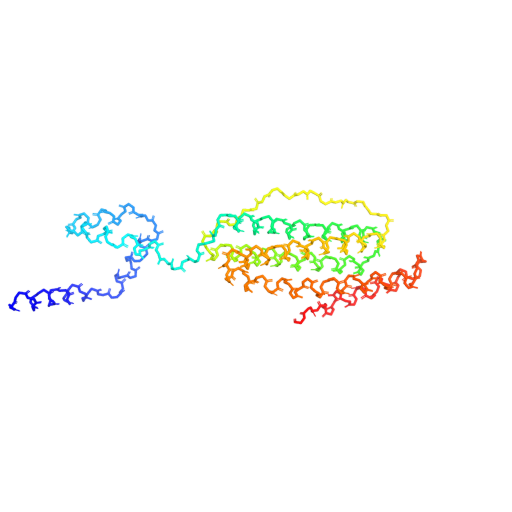LN A O 1
ATOM 750 N N . MET A 1 89 ? 2.431 -7.403 -9.859 1.00 98.88 89 MET A N 1
ATOM 751 C CA . MET A 1 89 ? 3.100 -6.415 -10.708 1.00 98.88 89 MET A CA 1
ATOM 752 C C . MET A 1 89 ? 4.614 -6.659 -10.759 1.00 98.88 89 MET A C 1
ATOM 754 O O . MET A 1 89 ? 5.211 -6.583 -11.831 1.00 98.88 89 MET A O 1
ATOM 758 N N . SER A 1 90 ? 5.239 -7.036 -9.635 1.00 98.81 90 SER A N 1
ATOM 759 C CA . SER A 1 90 ? 6.664 -7.391 -9.608 1.00 98.81 90 SER A CA 1
ATOM 760 C C . SER A 1 90 ? 6.984 -8.591 -10.505 1.00 98.81 90 SER A C 1
ATOM 762 O O . SER A 1 90 ? 7.986 -8.580 -11.223 1.00 98.81 90 SER A O 1
ATOM 764 N N . ALA A 1 91 ? 6.104 -9.599 -10.520 1.00 98.75 91 ALA A N 1
ATOM 765 C CA . ALA A 1 91 ? 6.246 -10.769 -11.376 1.00 98.75 91 ALA A CA 1
ATOM 766 C C . ALA A 1 91 ? 6.118 -10.396 -12.859 1.00 98.75 91 ALA A C 1
ATOM 768 O O . ALA A 1 91 ? 6.927 -10.843 -13.671 1.00 98.75 91 ALA A O 1
ATOM 769 N N . TRP A 1 92 ? 5.161 -9.527 -13.204 1.00 98.75 92 TRP A N 1
ATOM 770 C CA . TRP A 1 92 ? 5.028 -9.009 -14.567 1.00 98.75 92 TRP A CA 1
ATOM 771 C C . TRP A 1 92 ? 6.268 -8.214 -14.998 1.00 98.75 92 TRP A C 1
ATOM 773 O O . TRP A 1 92 ? 6.775 -8.411 -16.101 1.00 98.75 92 TRP A O 1
ATOM 783 N N . CYS A 1 93 ? 6.813 -7.363 -14.122 1.00 98.62 93 CYS A N 1
ATOM 784 C CA . CYS A 1 93 ? 8.035 -6.611 -14.411 1.00 98.62 93 CYS A CA 1
ATOM 785 C C . CYS A 1 93 ? 9.219 -7.540 -14.710 1.00 98.62 93 CYS A C 1
ATOM 787 O O . CYS A 1 93 ? 9.939 -7.301 -15.679 1.00 98.62 93 CYS A O 1
ATOM 789 N N . SER A 1 94 ? 9.388 -8.621 -13.941 1.00 98.50 94 SER A N 1
ATOM 790 C CA . SER A 1 94 ? 10.445 -9.609 -14.194 1.00 98.50 94 SER A CA 1
ATOM 791 C C . SER A 1 94 ? 10.225 -10.369 -15.509 1.00 98.50 94 SER A C 1
ATOM 793 O O . SER A 1 94 ? 11.167 -10.512 -16.285 1.00 98.50 94 SER A O 1
ATOM 795 N N . ASP A 1 95 ? 8.984 -10.752 -15.844 1.00 98.31 95 ASP A N 1
ATOM 796 C CA . ASP A 1 95 ? 8.650 -11.357 -17.150 1.00 98.31 95 ASP A CA 1
ATOM 797 C C . ASP A 1 95 ? 9.026 -10.445 -18.334 1.00 98.31 95 ASP A C 1
ATOM 799 O O . ASP A 1 95 ? 9.479 -10.915 -19.378 1.00 98.31 95 ASP A O 1
ATOM 803 N N . LYS A 1 96 ? 8.896 -9.122 -18.168 1.00 97.38 96 LYS A N 1
ATOM 804 C CA . LYS A 1 96 ? 9.288 -8.129 -19.185 1.00 97.38 96 LYS A CA 1
ATOM 805 C C . LYS A 1 96 ? 10.761 -7.706 -19.127 1.00 97.38 96 LYS A C 1
ATOM 807 O O . LYS A 1 96 ? 11.184 -6.920 -19.974 1.00 97.38 96 LYS A O 1
ATOM 812 N N . GLY A 1 97 ? 11.546 -8.226 -18.182 1.00 97.06 97 GLY A N 1
ATOM 813 C CA . GLY A 1 97 ? 12.970 -7.916 -18.013 1.00 97.06 97 GLY A CA 1
ATOM 814 C C . GLY A 1 97 ? 13.275 -6.607 -17.270 1.00 97.06 97 GLY A C 1
ATOM 815 O O . GLY A 1 97 ? 14.418 -6.150 -17.293 1.00 97.06 97 GLY A O 1
ATOM 816 N N . PHE A 1 98 ? 12.284 -6.001 -16.609 1.00 97.56 98 PHE A N 1
ATOM 817 C CA . PHE A 1 98 ? 12.446 -4.829 -15.738 1.00 97.56 98 PHE A CA 1
ATOM 818 C C . PHE A 1 98 ? 12.814 -5.269 -14.315 1.00 97.56 98 PHE A C 1
ATOM 820 O O . PHE A 1 98 ? 12.005 -5.229 -13.386 1.00 97.56 98 PHE A O 1
ATOM 827 N N . GLU A 1 99 ? 14.042 -5.753 -14.153 1.00 98.12 99 GLU A N 1
ATOM 828 C CA . GLU A 1 99 ? 14.524 -6.346 -12.901 1.00 98.12 99 GLU A CA 1
ATOM 829 C C . GLU A 1 99 ? 14.606 -5.341 -11.741 1.00 98.12 99 GLU A C 1
ATOM 831 O O . GLU A 1 99 ? 14.424 -5.707 -10.578 1.00 98.12 99 GLU A O 1
ATOM 836 N N . GLY A 1 100 ? 14.877 -4.067 -12.028 1.00 98.25 100 GLY A N 1
ATOM 837 C CA . GLY A 1 100 ? 14.860 -3.009 -11.024 1.00 98.25 100 GLY A CA 1
ATOM 838 C C . GLY A 1 100 ? 13.455 -2.676 -10.537 1.00 98.25 100 GLY A C 1
ATOM 839 O O . GLY A 1 100 ? 13.230 -2.603 -9.328 1.00 98.25 100 GLY A O 1
ATOM 840 N N . ALA A 1 101 ? 12.498 -2.551 -11.457 1.00 98.31 101 ALA A N 1
ATOM 841 C CA . ALA A 1 101 ? 11.090 -2.362 -11.117 1.00 98.31 101 ALA A CA 1
ATOM 842 C C . ALA A 1 101 ? 10.509 -3.571 -10.369 1.00 98.31 101 ALA A C 1
ATOM 844 O O . ALA A 1 101 ? 9.770 -3.400 -9.400 1.00 98.31 101 ALA A O 1
ATOM 845 N N . ALA A 1 102 ? 10.883 -4.789 -10.771 1.00 98.69 102 ALA A N 1
ATOM 846 C CA . ALA A 1 102 ? 10.495 -6.011 -10.078 1.00 98.69 102 ALA A CA 1
ATOM 847 C C . ALA A 1 102 ? 11.006 -6.019 -8.629 1.00 98.69 102 ALA A C 1
ATOM 849 O O . ALA A 1 102 ? 10.241 -6.280 -7.703 1.00 98.69 102 ALA A O 1
ATOM 850 N N . ALA A 1 103 ? 12.280 -5.682 -8.409 1.00 98.44 103 ALA A N 1
ATOM 851 C CA . ALA A 1 103 ? 12.843 -5.595 -7.063 1.00 98.44 103 ALA A CA 1
ATOM 852 C C . ALA A 1 103 ? 12.156 -4.517 -6.207 1.00 98.44 103 ALA A C 1
ATOM 854 O O . ALA A 1 103 ? 11.888 -4.758 -5.030 1.00 98.44 103 ALA A O 1
ATOM 855 N N . PHE A 1 104 ? 11.853 -3.359 -6.800 1.00 98.56 104 PHE A N 1
ATOM 856 C CA . PHE A 1 104 ? 11.152 -2.262 -6.137 1.00 98.56 104 PHE A CA 1
ATOM 857 C C . PHE A 1 104 ? 9.745 -2.675 -5.685 1.00 98.56 104 PHE A C 1
ATOM 859 O O . PHE A 1 104 ? 9.455 -2.651 -4.494 1.00 98.56 104 PHE A O 1
ATOM 866 N N . LEU A 1 105 ? 8.901 -3.156 -6.602 1.00 98.69 105 LEU A N 1
ATOM 867 C CA . LEU A 1 105 ? 7.517 -3.538 -6.291 1.00 98.69 105 LEU A CA 1
ATOM 868 C C . LEU A 1 105 ? 7.433 -4.750 -5.360 1.00 98.69 105 LEU A C 1
ATOM 870 O O . LEU A 1 105 ? 6.527 -4.845 -4.537 1.00 98.69 105 LEU A O 1
ATOM 874 N N . LYS A 1 106 ? 8.396 -5.675 -5.447 1.00 98.62 106 LYS A N 1
ATOM 875 C CA . LYS A 1 106 ? 8.476 -6.801 -4.514 1.00 98.62 106 LYS A CA 1
ATOM 876 C C . LYS A 1 106 ? 8.792 -6.343 -3.093 1.00 98.62 106 LYS A C 1
ATOM 878 O O . LYS A 1 106 ? 8.288 -6.943 -2.151 1.00 98.62 106 LYS A O 1
ATOM 883 N N . LYS A 1 107 ? 9.634 -5.321 -2.933 1.00 98.00 107 LYS A N 1
ATOM 884 C CA . LYS A 1 107 ? 9.898 -4.720 -1.626 1.00 98.00 107 LYS A CA 1
ATOM 885 C C . LYS A 1 107 ? 8.666 -3.984 -1.108 1.00 98.00 107 LYS A C 1
ATOM 887 O O . LYS A 1 107 ? 8.268 -4.228 0.022 1.00 98.00 107 LYS A O 1
ATOM 892 N N . HIS A 1 108 ? 8.016 -3.204 -1.961 1.00 98.44 108 HIS A N 1
ATOM 893 C CA . HIS A 1 108 ? 6.798 -2.491 -1.595 1.00 98.44 108 HIS A CA 1
ATOM 894 C C . HIS A 1 108 ? 5.656 -3.434 -1.179 1.00 98.44 108 HIS A C 1
ATOM 896 O O . HIS A 1 108 ? 5.002 -3.238 -0.166 1.00 98.44 108 HIS A O 1
ATOM 902 N N . SER A 1 109 ? 5.509 -4.576 -1.858 1.00 98.75 109 SER A N 1
ATOM 903 C CA . SER A 1 109 ? 4.618 -5.665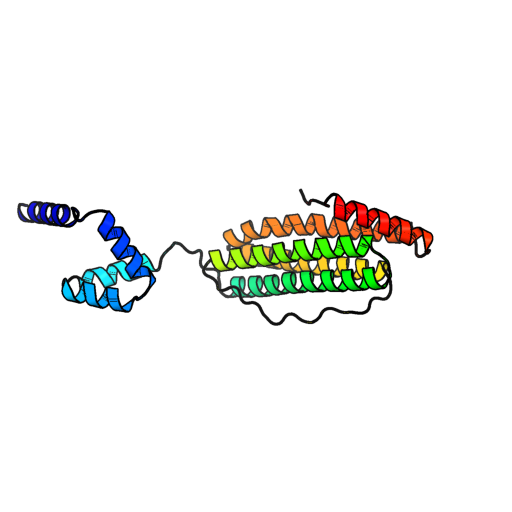 -1.428 1.00 98.75 109 SER A CA 1
ATOM 904 C C . SER A 1 109 ? 4.888 -6.153 0.007 1.00 98.75 109 SER A C 1
ATOM 906 O O . SER A 1 109 ? 3.960 -6.515 0.730 1.00 98.75 109 SER A O 1
ATOM 908 N N . GLN A 1 110 ? 6.155 -6.179 0.434 1.00 98.50 110 GLN A N 1
ATOM 909 C CA . GLN A 1 110 ? 6.526 -6.566 1.798 1.00 98.50 110 GLN A CA 1
ATOM 910 C C . GLN A 1 110 ? 6.208 -5.469 2.818 1.00 98.50 110 GLN A C 1
ATOM 912 O O . GLN A 1 110 ? 5.931 -5.803 3.967 1.00 98.50 110 GLN A O 1
ATOM 917 N N . GLU A 1 111 ? 6.262 -4.199 2.420 1.00 97.88 111 GLU A N 1
ATOM 918 C CA . GLU A 1 111 ? 5.863 -3.053 3.248 1.00 97.88 111 GLU A CA 1
ATOM 919 C C . GLU A 1 111 ? 4.343 -3.070 3.464 1.00 97.88 111 GLU A C 1
ATOM 921 O O . GLU A 1 111 ? 3.899 -3.101 4.609 1.00 97.88 111 GLU A O 1
ATOM 926 N N . GLU A 1 112 ? 3.547 -3.279 2.412 1.00 98.38 112 GLU A N 1
ATOM 927 C CA . GLU A 1 112 ? 2.087 -3.418 2.539 1.00 98.38 112 GLU A CA 1
ATOM 928 C C . GLU A 1 112 ? 1.649 -4.601 3.412 1.00 98.38 112 GLU A C 1
ATOM 930 O O . GLU A 1 112 ? 0.662 -4.537 4.150 1.00 98.38 112 GLU A O 1
ATOM 935 N N . MET A 1 113 ? 2.414 -5.696 3.402 1.00 98.56 113 MET A N 1
ATOM 936 C CA . MET A 1 113 ? 2.180 -6.792 4.343 1.00 98.56 113 MET A CA 1
ATOM 937 C C . MET A 1 113 ? 2.380 -6.340 5.798 1.00 98.56 113 MET A C 1
ATOM 939 O O . MET A 1 113 ? 1.612 -6.735 6.672 1.00 98.56 113 MET A O 1
ATOM 943 N N . GLN A 1 114 ? 3.369 -5.482 6.068 1.00 98.56 114 GLN A N 1
ATOM 944 C CA . GLN A 1 114 ? 3.588 -4.913 7.402 1.00 98.56 114 GLN A CA 1
ATOM 945 C C . GLN A 1 114 ? 2.473 -3.931 7.785 1.00 98.56 114 GLN A C 1
ATOM 947 O O . GLN A 1 114 ? 2.083 -3.886 8.954 1.00 98.56 114 GLN A O 1
ATOM 952 N N . HIS A 1 115 ? 1.923 -3.185 6.822 1.00 98.50 115 HIS A N 1
ATOM 953 C CA . HIS A 1 115 ? 0.764 -2.309 7.032 1.00 98.50 115 HIS A CA 1
ATOM 954 C C . HIS A 1 115 ? -0.453 -3.141 7.464 1.00 98.50 115 HIS A C 1
ATOM 956 O O . HIS A 1 115 ? -1.078 -2.877 8.496 1.00 98.50 115 HIS A O 1
ATOM 962 N N . MET A 1 116 ? -0.720 -4.233 6.746 1.00 98.50 116 MET A N 1
ATOM 963 C CA . MET A 1 116 ? -1.763 -5.200 7.091 1.00 98.50 116 MET A CA 1
ATOM 964 C C . MET A 1 116 ? -1.559 -5.805 8.490 1.00 98.50 116 MET A C 1
ATOM 966 O O . MET A 1 116 ? -2.475 -5.782 9.318 1.00 98.50 116 MET A O 1
ATOM 970 N N . GLU A 1 117 ? -0.358 -6.314 8.786 1.00 98.62 117 GLU A N 1
ATOM 971 C CA . GLU A 1 117 ? -0.023 -6.914 10.084 1.00 98.62 117 GLU A CA 1
ATOM 972 C C . GLU A 1 117 ? -0.189 -5.911 11.234 1.00 98.62 117 GLU A C 1
ATOM 974 O O . GLU A 1 117 ? -0.715 -6.245 12.297 1.00 98.62 117 GLU A O 1
ATOM 979 N N . ARG A 1 118 ? 0.174 -4.643 11.020 1.00 98.62 118 ARG A N 1
ATOM 980 C CA . ARG A 1 118 ? -0.017 -3.578 12.008 1.00 98.62 118 ARG A CA 1
ATOM 981 C C . ARG A 1 118 ? -1.500 -3.351 12.331 1.00 98.62 118 ARG A C 1
ATOM 983 O O . ARG A 1 118 ? -1.841 -3.170 13.503 1.00 98.62 118 ARG A O 1
ATOM 990 N N . LEU A 1 119 ? -2.389 -3.367 11.334 1.00 98.38 119 LEU A N 1
ATOM 991 C CA . LEU A 1 119 ? -3.847 -3.327 11.538 1.00 98.38 119 LEU A CA 1
ATOM 992 C C . LEU A 1 119 ? -4.358 -4.572 12.270 1.00 98.38 119 LEU A C 1
ATOM 994 O O . LEU A 1 119 ? -5.179 -4.454 13.185 1.00 98.38 119 LEU A O 1
ATOM 998 N N . PHE A 1 120 ? -3.855 -5.749 11.897 1.00 98.44 120 PHE A N 1
ATOM 999 C CA . PHE A 1 120 ? -4.205 -7.024 12.521 1.00 98.44 120 PHE A CA 1
ATOM 1000 C C . PHE A 1 120 ? -3.902 -7.023 14.025 1.00 98.44 120 PHE A C 1
ATOM 1002 O O . PHE A 1 120 ? -4.758 -7.378 14.846 1.00 98.44 120 PHE A O 1
ATOM 1009 N N . GLU A 1 121 ? -2.701 -6.579 14.398 1.00 97.75 121 GLU A N 1
ATOM 1010 C CA . GLU A 1 121 ? -2.268 -6.494 15.792 1.00 97.75 121 GLU A CA 1
ATOM 1011 C C . GLU A 1 121 ? -3.042 -5.427 16.567 1.00 97.75 121 GLU A C 1
ATOM 1013 O O . GLU A 1 121 ? -3.438 -5.653 17.714 1.00 97.75 121 GLU A O 1
ATOM 1018 N N . TYR A 1 122 ? -3.340 -4.284 15.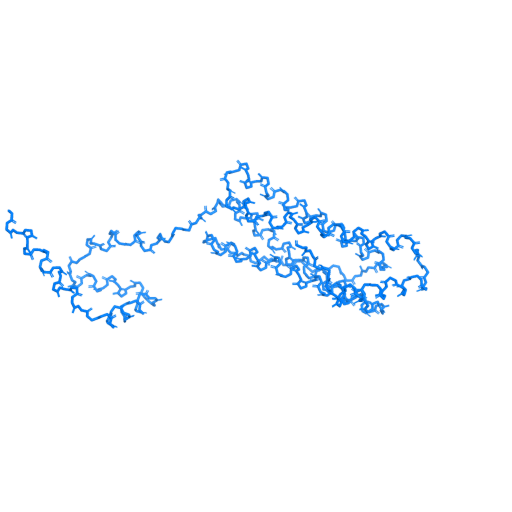940 1.00 97.12 122 TYR A N 1
ATOM 1019 C CA . TYR A 1 122 ? -4.174 -3.259 16.560 1.00 97.12 122 TYR A CA 1
ATOM 1020 C C . TYR A 1 122 ? -5.580 -3.782 16.877 1.00 97.12 122 TYR A C 1
ATOM 1022 O O . TYR A 1 122 ? -6.030 -3.690 18.021 1.00 97.12 122 TYR A O 1
ATOM 1030 N N . LEU A 1 123 ? -6.255 -4.399 15.901 1.00 96.00 123 LEU A N 1
ATOM 1031 C CA . LEU A 1 123 ? -7.573 -5.010 16.092 1.00 96.00 123 LEU A CA 1
ATOM 1032 C C . LEU A 1 123 ? -7.550 -6.035 17.230 1.00 96.00 123 LEU A C 1
ATOM 1034 O O . LEU A 1 123 ? -8.354 -5.924 18.160 1.00 96.00 123 LEU A O 1
ATOM 1038 N N . SER A 1 124 ? -6.579 -6.950 17.211 1.00 93.94 124 SER A N 1
ATOM 1039 C CA . SER A 1 124 ? -6.386 -7.956 18.262 1.00 93.94 124 SER A CA 1
ATOM 1040 C C . SER A 1 124 ? -6.175 -7.322 19.642 1.00 93.94 124 SER A C 1
ATOM 1042 O O . SER A 1 124 ? -6.778 -7.748 20.632 1.00 93.94 124 SER A O 1
ATOM 1044 N N . GLY A 1 125 ? -5.372 -6.256 19.717 1.00 92.81 125 GLY A N 1
ATOM 1045 C CA . GLY A 1 125 ? -5.083 -5.512 20.946 1.00 92.81 125 GLY A CA 1
ATOM 1046 C C . GLY A 1 125 ? -6.295 -4.784 21.540 1.00 92.81 125 GLY A C 1
ATOM 1047 O O . GLY A 1 125 ? -6.380 -4.627 22.760 1.00 92.81 125 GLY A O 1
ATOM 1048 N N . THR A 1 126 ? -7.272 -4.404 20.711 1.00 90.38 126 THR A N 1
ATOM 1049 C CA . THR A 1 126 ? -8.565 -3.833 21.151 1.00 90.38 126 THR A CA 1
ATOM 1050 C C . THR A 1 126 ? -9.589 -4.893 21.575 1.00 90.38 126 THR A C 1
ATOM 1052 O O . THR A 1 126 ? -10.744 -4.574 21.854 1.00 90.38 126 THR A O 1
ATOM 1055 N N . GLY A 1 127 ? -9.204 -6.174 21.603 1.00 87.75 127 GLY A N 1
ATOM 1056 C CA . GLY A 1 127 ? -10.109 -7.301 21.855 1.00 87.75 127 GLY A CA 1
ATOM 1057 C C . GLY A 1 127 ? -11.169 -7.503 20.772 1.00 87.75 127 GLY A C 1
ATOM 1058 O O . GLY A 1 127 ? -12.110 -8.273 20.975 1.00 87.75 127 GLY A O 1
ATOM 1059 N N . SER A 1 128 ? -11.013 -6.831 19.632 1.00 92.06 128 SER A N 1
ATOM 1060 C CA . SER A 1 128 ? -11.762 -7.115 18.415 1.00 92.06 128 SER A CA 1
ATOM 1061 C C . SER A 1 128 ? -11.115 -8.298 17.697 1.00 92.06 128 SER A C 1
ATOM 1063 O O . SER A 1 128 ? -9.909 -8.507 17.783 1.00 92.06 128 SER A O 1
ATOM 1065 N N . MET A 1 129 ? -11.911 -9.090 16.981 1.00 93.94 129 MET A N 1
ATOM 1066 C CA . MET A 1 129 ? -11.374 -10.170 16.153 1.00 93.94 129 MET A CA 1
ATOM 1067 C C . MET A 1 129 ? -10.955 -9.596 14.791 1.00 93.94 129 MET A C 1
ATOM 1069 O O . MET A 1 129 ? -11.835 -9.077 14.093 1.00 93.94 129 MET A O 1
ATOM 1073 N N . PRO A 1 130 ? -9.675 -9.679 14.386 1.00 96.69 130 PRO A N 1
ATOM 1074 C CA . PRO A 1 130 ? -9.301 -9.448 12.997 1.00 96.69 130 PRO A CA 1
ATOM 1075 C C . PRO A 1 130 ? -9.850 -10.577 12.115 1.00 96.69 130 PRO A C 1
ATOM 1077 O O . PRO A 1 130 ? -9.773 -11.758 12.457 1.00 96.69 130 PRO A O 1
ATOM 1080 N N . ILE A 1 131 ? -10.438 -10.215 10.979 1.00 96.75 131 ILE A N 1
ATOM 1081 C CA . ILE A 1 131 ? -11.109 -11.129 10.056 1.00 96.75 131 ILE A CA 1
ATOM 1082 C C . ILE A 1 131 ? -10.452 -10.993 8.685 1.00 96.75 131 ILE A C 1
ATOM 1084 O O . ILE A 1 131 ? -10.667 -10.017 7.965 1.00 96.75 131 ILE A O 1
ATOM 1088 N N . LEU A 1 132 ? -9.684 -12.015 8.307 1.00 96.25 132 LEU A N 1
ATOM 1089 C CA . LEU A 1 132 ? -9.188 -12.165 6.942 1.00 96.25 132 LEU A CA 1
ATOM 1090 C C . LEU A 1 132 ? -10.344 -12.626 6.052 1.00 96.25 132 LEU A C 1
ATOM 1092 O O . LEU A 1 132 ? -10.927 -13.691 6.266 1.00 96.25 132 LEU A O 1
ATOM 1096 N N . GLY A 1 133 ? -10.708 -11.783 5.096 1.00 95.62 133 GLY A N 1
ATOM 1097 C CA . GLY A 1 133 ? -11.753 -12.034 4.122 1.00 95.62 133 GLY A CA 1
ATOM 1098 C C . GLY A 1 133 ? -11.230 -12.773 2.894 1.00 95.62 133 GLY A C 1
ATOM 1099 O O . GLY A 1 133 ? -10.155 -13.372 2.887 1.00 95.62 133 GLY A O 1
ATOM 1100 N N . THR A 1 134 ? -12.026 -12.744 1.827 1.00 97.44 134 THR A N 1
ATOM 1101 C CA . THR A 1 134 ? -11.573 -13.224 0.517 1.00 97.44 134 THR A CA 1
ATOM 1102 C C . THR A 1 134 ? -10.691 -12.162 -0.122 1.00 97.44 134 THR A C 1
ATOM 1104 O O . THR A 1 134 ? -11.142 -11.035 -0.309 1.00 97.44 134 THR A O 1
ATOM 1107 N N . ILE A 1 135 ? -9.469 -12.535 -0.500 1.00 97.69 135 ILE A N 1
ATOM 1108 C CA . ILE A 1 135 ? -8.576 -11.661 -1.261 1.00 97.69 135 ILE A CA 1
ATOM 1109 C C . ILE A 1 135 ? -8.755 -11.959 -2.747 1.00 97.69 135 ILE A C 1
ATOM 1111 O O . ILE A 1 135 ? -8.481 -13.070 -3.208 1.00 97.69 135 ILE A O 1
ATOM 1115 N N . THR A 1 136 ? -9.260 -10.976 -3.491 1.00 95.81 136 THR A N 1
ATOM 1116 C CA . THR A 1 136 ? -9.448 -11.082 -4.942 1.00 95.81 136 THR A CA 1
ATOM 1117 C C . THR A 1 136 ? -8.096 -11.231 -5.639 1.00 95.81 136 THR A C 1
ATOM 1119 O O . THR A 1 136 ? -7.113 -10.607 -5.242 1.00 95.81 136 THR A O 1
ATOM 1122 N N . ALA A 1 137 ? -8.040 -12.051 -6.691 1.00 98.00 137 ALA A N 1
ATOM 1123 C CA . ALA A 1 137 ? -6.835 -12.182 -7.501 1.00 98.00 137 ALA A CA 1
ATOM 1124 C C . ALA A 1 137 ? -6.516 -10.847 -8.210 1.00 98.00 137 ALA A C 1
ATOM 1126 O O . ALA A 1 137 ? -7.408 -10.297 -8.865 1.00 98.00 137 ALA A O 1
ATOM 1127 N N . PRO A 1 138 ? -5.280 -10.324 -8.103 1.00 98.06 138 PRO A N 1
ATOM 1128 C CA . PRO A 1 138 ? -4.889 -9.105 -8.800 1.00 98.06 138 PRO A CA 1
ATOM 1129 C C . PRO A 1 138 ? -4.790 -9.327 -10.322 1.00 98.06 138 PRO A C 1
ATOM 1131 O O . PRO A 1 138 ? -4.641 -10.467 -10.776 1.00 98.06 138 PRO A O 1
ATOM 1134 N N . PRO A 1 139 ? -4.840 -8.253 -11.133 1.00 97.44 139 PRO A N 1
ATOM 1135 C CA . PRO A 1 139 ? -4.591 -8.334 -12.569 1.00 97.44 139 PRO A CA 1
ATOM 1136 C C . PRO A 1 139 ? -3.201 -8.906 -12.872 1.00 97.44 139 PRO A C 1
ATOM 1138 O O . PRO A 1 139 ? -2.232 -8.588 -12.188 1.00 97.44 139 PRO A O 1
ATOM 1141 N N . VAL A 1 140 ? -3.102 -9.730 -13.918 1.00 97.62 140 VAL A N 1
ATOM 1142 C CA . VAL A 1 140 ? -1.841 -10.378 -14.334 1.00 97.62 140 VAL A CA 1
ATOM 1143 C C . VAL A 1 140 ? -1.213 -9.746 -15.576 1.00 97.62 140 VAL A C 1
ATOM 1145 O O . VAL A 1 140 ? -0.024 -9.935 -15.820 1.00 97.62 140 VAL A O 1
ATOM 1148 N N . ASP A 1 141 ? -1.997 -8.985 -16.341 1.00 95.62 141 ASP A N 1
ATOM 1149 C CA . ASP A 1 141 ? -1.576 -8.338 -17.578 1.00 95.62 141 ASP A CA 1
ATOM 1150 C C . ASP A 1 141 ? -1.608 -6.818 -17.429 1.00 95.62 141 ASP A C 1
ATOM 1152 O O . ASP A 1 141 ? -2.608 -6.237 -17.006 1.00 95.62 141 ASP A O 1
ATOM 1156 N N . PHE A 1 142 ? -0.514 -6.185 -17.844 1.00 97.31 142 PHE A N 1
ATOM 1157 C CA . PHE A 1 142 ? -0.339 -4.737 -17.880 1.00 97.31 142 PHE A CA 1
ATOM 1158 C C . PHE A 1 142 ? 0.221 -4.332 -19.244 1.00 97.31 142 PHE A C 1
ATOM 1160 O O . PHE A 1 142 ? 0.907 -5.116 -19.908 1.00 97.31 142 PHE A O 1
ATOM 1167 N N . THR A 1 143 ? -0.080 -3.114 -19.694 1.00 96.44 143 THR A N 1
ATOM 1168 C CA . THR A 1 143 ? 0.264 -2.695 -21.065 1.00 96.44 143 THR A CA 1
ATOM 1169 C C . THR A 1 143 ? 1.710 -2.223 -21.206 1.00 96.44 143 THR A C 1
ATOM 1171 O O . THR A 1 143 ? 2.313 -2.372 -22.270 1.00 96.44 143 THR A O 1
ATOM 1174 N N . SER A 1 144 ? 2.283 -1.638 -20.153 1.00 95.81 144 SER A N 1
ATOM 1175 C CA . SER A 1 144 ? 3.644 -1.093 -20.145 1.00 95.81 144 SER A CA 1
ATOM 1176 C C . SER A 1 144 ? 4.137 -0.846 -18.717 1.00 95.81 144 SER A C 1
ATOM 1178 O O . SER A 1 144 ? 3.347 -0.835 -17.778 1.00 95.81 144 SER A O 1
ATOM 1180 N N . LEU A 1 145 ? 5.434 -0.568 -18.548 1.00 96.12 145 LEU A N 1
ATOM 1181 C CA . LEU A 1 145 ? 5.978 -0.164 -17.246 1.00 96.12 145 LEU A CA 1
ATOM 1182 C C . LEU A 1 145 ? 5.304 1.113 -16.708 1.00 96.12 145 LEU A C 1
ATOM 1184 O O . LEU A 1 145 ? 5.049 1.223 -15.513 1.00 96.12 145 LEU A O 1
ATOM 1188 N N . ALA A 1 146 ? 4.978 2.061 -17.593 1.00 95.56 146 ALA A N 1
ATOM 1189 C CA . ALA A 1 146 ? 4.265 3.278 -17.214 1.00 95.56 146 ALA A CA 1
ATOM 1190 C C . ALA A 1 146 ? 2.837 2.994 -16.730 1.00 95.56 146 ALA A C 1
ATOM 1192 O O . ALA A 1 146 ? 2.364 3.643 -15.804 1.00 95.56 146 ALA A O 1
ATOM 1193 N N . ASP A 1 147 ? 2.174 2.008 -17.332 1.00 96.81 147 ASP A N 1
ATOM 1194 C CA . ASP A 1 147 ? 0.839 1.562 -16.932 1.00 96.81 147 ASP A CA 1
ATOM 1195 C C . ASP A 1 147 ? 0.852 0.897 -15.553 1.00 96.81 147 ASP A C 1
ATOM 1197 O O . ASP A 1 147 ? 0.015 1.222 -14.719 1.00 96.81 147 ASP A O 1
ATOM 1201 N N . VAL A 1 148 ? 1.861 0.062 -15.269 1.00 98.38 148 VAL A N 1
ATOM 1202 C CA . VAL A 1 148 ? 2.060 -0.527 -13.934 1.00 98.38 148 VAL A CA 1
ATOM 1203 C C . VAL A 1 148 ? 2.131 0.565 -12.869 1.00 98.38 148 VAL A C 1
ATOM 1205 O O . VAL A 1 148 ? 1.303 0.580 -11.967 1.00 98.38 148 VAL A O 1
ATOM 1208 N N . PHE A 1 149 ? 3.054 1.523 -13.002 1.00 98.25 149 PHE A N 1
ATOM 1209 C CA . PHE A 1 149 ? 3.217 2.579 -11.995 1.00 98.25 149 PHE A CA 1
ATOM 1210 C C . PHE A 1 149 ? 2.049 3.563 -11.940 1.00 98.25 149 PHE A C 1
ATOM 1212 O O . PHE A 1 149 ? 1.802 4.153 -10.891 1.00 98.25 149 PHE A O 1
ATOM 1219 N N . LYS A 1 150 ? 1.312 3.739 -13.043 1.00 98.25 150 LYS A N 1
ATOM 1220 C CA . LYS A 1 150 ? 0.083 4.533 -13.041 1.00 98.25 150 LYS A CA 1
ATOM 1221 C C . LYS A 1 150 ? -0.986 3.851 -12.191 1.00 98.25 150 LYS A C 1
ATOM 1223 O O . LYS A 1 150 ? -1.567 4.504 -11.333 1.00 98.25 150 LYS A O 1
ATOM 1228 N N . LEU A 1 151 ? -1.204 2.555 -12.400 1.00 98.62 151 LEU A N 1
ATOM 1229 C CA . LEU A 1 151 ? -2.160 1.769 -11.622 1.00 98.62 151 LEU A CA 1
ATOM 1230 C C . LEU A 1 151 ? -1.735 1.648 -10.156 1.00 98.62 151 LEU A C 1
ATOM 1232 O O . LEU A 1 151 ? -2.591 1.711 -9.282 1.00 98.62 151 LEU A O 1
ATOM 1236 N N . THR A 1 152 ? -0.434 1.529 -9.871 1.00 98.62 152 THR A N 1
ATOM 1237 C CA . THR A 1 152 ? 0.082 1.584 -8.496 1.00 98.62 152 THR A CA 1
ATOM 1238 C C . THR A 1 152 ? -0.239 2.924 -7.838 1.00 98.62 152 THR A C 1
ATOM 1240 O O . THR A 1 152 ? -0.790 2.943 -6.748 1.00 98.62 152 THR A O 1
ATOM 1243 N N . TYR A 1 153 ? 0.022 4.045 -8.516 1.00 98.75 153 TYR A N 1
ATOM 1244 C CA . TYR A 1 153 ? -0.287 5.368 -7.971 1.00 98.75 153 TYR A CA 1
ATOM 1245 C C . TYR A 1 153 ? -1.790 5.573 -7.733 1.00 98.75 153 TYR A C 1
ATOM 1247 O O . TYR A 1 153 ? -2.182 6.081 -6.689 1.00 98.75 153 TYR A O 1
ATOM 1255 N N . GLU A 1 154 ? -2.639 5.151 -8.673 1.00 98.75 154 GLU A N 1
ATOM 1256 C CA . GLU A 1 154 ? -4.098 5.205 -8.507 1.00 98.75 154 GLU A CA 1
ATOM 1257 C C . GLU A 1 154 ? -4.574 4.339 -7.327 1.00 98.75 154 GLU A C 1
ATOM 1259 O O . GLU A 1 154 ? -5.498 4.727 -6.610 1.00 98.75 154 GLU A O 1
ATOM 1264 N N . HIS A 1 155 ? -3.933 3.188 -7.097 1.00 98.81 155 HIS A N 1
ATOM 1265 C CA . HIS A 1 155 ? -4.228 2.318 -5.957 1.00 98.81 155 HIS A CA 1
ATOM 1266 C C . HIS A 1 155 ? -3.782 2.940 -4.627 1.00 98.81 155 HIS A C 1
ATOM 1268 O O . HIS A 1 155 ? -4.557 2.938 -3.676 1.00 98.81 155 HIS A O 1
ATOM 1274 N N . GLU A 1 156 ? -2.613 3.578 -4.568 1.00 98.75 156 GLU A N 1
ATOM 1275 C CA . GLU A 1 156 ? -2.178 4.321 -3.375 1.00 98.75 156 GLU A CA 1
ATOM 1276 C C . GLU A 1 156 ? -3.119 5.481 -3.027 1.00 98.75 156 GLU A C 1
ATOM 1278 O O . GLU A 1 156 ? -3.476 5.679 -1.868 1.00 98.75 156 GLU A O 1
ATOM 1283 N N . GLN A 1 157 ? -3.629 6.204 -4.028 1.00 98.81 157 GLN A N 1
ATOM 1284 C CA . GLN A 1 157 ? -4.636 7.249 -3.804 1.00 98.81 157 GLN A CA 1
ATOM 1285 C C . GLN A 1 157 ? -5.951 6.692 -3.234 1.00 98.81 157 GLN A C 1
ATOM 1287 O O . GLN A 1 157 ? -6.624 7.358 -2.433 1.00 98.81 157 GLN A O 1
ATOM 1292 N N . LEU A 1 158 ? -6.330 5.472 -3.631 1.00 98.75 158 LEU A N 1
ATOM 1293 C CA . LEU A 1 158 ? -7.457 4.764 -3.031 1.00 98.75 158 LEU A CA 1
ATOM 1294 C C . LEU A 1 158 ? -7.174 4.465 -1.553 1.00 98.75 158 LEU A C 1
ATOM 1296 O O . LEU A 1 158 ? -8.008 4.806 -0.716 1.00 98.75 158 LEU A O 1
ATOM 1300 N N . ILE A 1 159 ? -6.011 3.899 -1.217 1.00 98.75 159 ILE A N 1
ATOM 1301 C CA . ILE A 1 159 ? -5.627 3.603 0.175 1.00 98.75 159 ILE A CA 1
ATOM 1302 C C . ILE A 1 159 ? -5.639 4.888 1.014 1.00 98.75 159 ILE A C 1
ATOM 1304 O O . ILE A 1 159 ? -6.301 4.930 2.055 1.00 98.75 159 ILE A O 1
ATOM 1308 N N . THR A 1 160 ? -5.033 5.976 0.528 1.00 98.81 160 THR A N 1
ATOM 1309 C CA . THR A 1 160 ? -5.062 7.290 1.193 1.00 98.81 160 THR A CA 1
ATOM 1310 C C . THR A 1 160 ? -6.485 7.763 1.474 1.00 98.81 160 THR A C 1
ATOM 1312 O O . THR A 1 160 ? -6.783 8.267 2.563 1.00 98.81 160 THR A O 1
ATOM 1315 N N . THR A 1 161 ? -7.392 7.603 0.508 1.00 98.81 161 THR A N 1
ATOM 1316 C CA . THR A 1 161 ? -8.802 7.977 0.675 1.00 98.81 161 THR A CA 1
ATOM 1317 C C . THR A 1 161 ? -9.447 7.165 1.798 1.00 98.81 161 THR A C 1
ATOM 1319 O O . THR A 1 161 ? -10.044 7.747 2.705 1.00 98.81 161 THR A O 1
ATOM 1322 N N . GLN A 1 162 ? -9.251 5.844 1.808 1.00 98.81 162 GLN A N 1
ATOM 1323 C CA . GLN A 1 162 ? -9.812 4.953 2.826 1.00 98.81 162 GLN A CA 1
ATOM 1324 C C . GLN A 1 162 ? -9.253 5.236 4.233 1.00 98.81 162 GLN A C 1
ATOM 1326 O O . GLN A 1 162 ? -10.010 5.272 5.207 1.00 98.81 162 GLN A O 1
ATOM 1331 N N . ILE A 1 163 ? -7.951 5.518 4.354 1.00 98.81 163 ILE A N 1
ATOM 1332 C CA . ILE A 1 163 ? -7.315 5.913 5.620 1.00 98.81 163 ILE A CA 1
ATOM 1333 C C . ILE A 1 163 ? -7.883 7.240 6.140 1.00 98.81 163 ILE A C 1
ATOM 1335 O O . ILE A 1 163 ? -8.204 7.357 7.328 1.00 98.81 163 ILE A O 1
ATOM 1339 N N . ASN A 1 164 ? -8.069 8.234 5.268 1.00 98.69 164 ASN A N 1
ATOM 1340 C CA . ASN A 1 164 ? -8.676 9.510 5.650 1.00 98.69 164 ASN A CA 1
ATOM 1341 C C . ASN A 1 164 ? -10.134 9.344 6.101 1.00 98.69 164 ASN A C 1
ATOM 1343 O O . ASN A 1 164 ? -10.551 9.959 7.088 1.00 98.69 164 ASN A O 1
ATOM 1347 N N . GLU A 1 165 ? -10.905 8.486 5.431 1.00 98.69 165 GLU A N 1
ATOM 1348 C CA . GLU A 1 165 ? -12.266 8.147 5.850 1.00 98.69 165 GLU A CA 1
ATOM 1349 C C . GLU A 1 165 ? -12.288 7.467 7.224 1.00 98.69 165 GLU A C 1
ATOM 1351 O O . GLU A 1 165 ? -13.088 7.843 8.085 1.00 98.69 165 GLU A O 1
ATOM 1356 N N . LEU A 1 166 ? -11.385 6.517 7.483 1.00 98.75 166 LEU A N 1
ATOM 1357 C CA . LEU A 1 166 ? -11.240 5.887 8.798 1.00 98.75 166 LEU A CA 1
ATOM 1358 C C . LEU A 1 166 ? -10.906 6.906 9.887 1.00 98.75 166 LEU A C 1
ATOM 1360 O O . LEU A 1 166 ? -11.534 6.900 10.949 1.00 98.75 166 LEU A O 1
ATOM 1364 N N . ALA A 1 167 ? -9.958 7.808 9.623 1.00 98.62 167 ALA A N 1
ATOM 1365 C CA . ALA A 1 167 ? -9.585 8.861 10.559 1.00 98.62 167 ALA A CA 1
ATOM 1366 C C . ALA A 1 167 ? -10.775 9.792 10.843 1.00 98.62 167 ALA A C 1
ATOM 1368 O O . ALA A 1 167 ? -11.038 10.137 12.000 1.00 98.62 167 ALA A O 1
ATOM 1369 N N . HIS A 1 168 ? -11.552 10.141 9.814 1.00 98.38 168 HIS A N 1
ATOM 1370 C CA . HIS A 1 168 ? -12.773 10.926 9.964 1.00 98.38 168 HIS A CA 1
ATOM 1371 C C . HIS A 1 168 ? -13.823 10.210 10.826 1.00 98.38 168 HIS A C 1
ATOM 1373 O O . HIS A 1 168 ? -14.373 10.811 11.754 1.00 98.38 168 HIS A O 1
ATOM 1379 N N . VAL A 1 169 ? -14.088 8.924 10.573 1.00 98.12 169 VAL A N 1
ATOM 1380 C CA . VAL A 1 169 ? -15.035 8.129 11.374 1.00 98.12 169 VAL A CA 1
ATOM 1381 C C . VAL A 1 169 ? -14.546 8.012 12.818 1.00 98.12 169 VAL A C 1
ATOM 1383 O O . VAL A 1 169 ? -15.335 8.180 13.748 1.00 98.12 169 VAL A O 1
ATOM 1386 N N . ALA A 1 170 ? -13.251 7.789 13.042 1.00 97.62 170 ALA A N 1
ATOM 1387 C CA . ALA A 1 170 ? -12.687 7.698 14.386 1.00 97.62 170 ALA A CA 1
ATOM 1388 C C . ALA A 1 170 ? -12.864 9.015 15.152 1.00 97.62 170 ALA A C 1
ATOM 1390 O O . ALA A 1 170 ? -13.384 9.020 16.268 1.00 97.62 170 ALA A O 1
ATOM 1391 N N . MET A 1 171 ? -12.545 10.146 14.519 1.00 97.12 171 MET A N 1
ATOM 1392 C CA . MET A 1 171 ? -12.714 11.472 15.115 1.00 97.12 171 MET A CA 1
ATOM 1393 C C . MET A 1 171 ? -14.186 11.785 15.426 1.00 97.12 171 MET A C 1
ATOM 1395 O O . MET A 1 171 ? -14.524 12.150 16.551 1.00 97.12 171 MET A O 1
ATOM 1399 N N . THR A 1 172 ? -15.086 11.614 14.455 1.00 97.12 172 THR A N 1
ATOM 1400 C CA . THR A 1 172 ? -16.514 11.961 14.606 1.00 97.12 172 THR A CA 1
ATOM 1401 C C . THR A 1 172 ? -17.243 11.051 15.591 1.00 97.12 172 THR A C 1
ATOM 1403 O O . THR A 1 172 ? -18.157 11.484 16.298 1.00 97.12 172 THR A O 1
ATOM 1406 N N . THR A 1 173 ? -16.805 9.799 15.721 1.00 95.12 173 THR A N 1
ATOM 1407 C CA . THR A 1 173 ? -17.338 8.860 16.714 1.00 95.12 173 THR A CA 1
ATOM 1408 C C . THR A 1 173 ? -16.628 8.930 18.070 1.00 95.12 173 THR A C 1
ATOM 1410 O O . THR A 1 173 ? -16.999 8.163 18.965 1.00 95.12 173 THR A O 1
ATOM 1413 N N . HIS A 1 174 ? -15.708 9.886 18.254 1.00 95.75 174 HIS A N 1
ATOM 1414 C CA . HIS A 1 174 ? -14.928 10.121 19.476 1.00 95.75 174 HIS A CA 1
ATOM 1415 C C . HIS A 1 174 ? -14.057 8.918 19.890 1.00 95.75 174 HIS A C 1
ATOM 1417 O O . HIS A 1 174 ? -13.771 8.715 21.071 1.00 95.75 174 HIS A O 1
ATOM 1423 N N . ASP A 1 175 ? -13.635 8.108 18.918 1.00 96.25 175 ASP A N 1
ATOM 1424 C CA . ASP A 1 175 ? -12.653 7.042 19.091 1.00 96.25 175 ASP A CA 1
ATOM 1425 C C . ASP A 1 175 ? -11.234 7.601 18.916 1.00 96.25 175 ASP A C 1
ATOM 1427 O O . ASP A 1 175 ? -10.572 7.445 17.887 1.00 96.25 175 ASP A O 1
ATOM 1431 N N . TYR A 1 176 ? -10.766 8.300 19.948 1.00 95.62 176 TYR A N 1
ATOM 1432 C CA . TYR A 1 176 ? -9.456 8.948 19.924 1.00 95.62 176 TYR A CA 1
ATOM 1433 C C . TYR A 1 176 ? -8.288 7.955 19.902 1.00 95.62 176 TYR A C 1
ATOM 1435 O O . TYR A 1 176 ? -7.203 8.311 19.444 1.00 95.62 176 TYR A O 1
ATOM 1443 N N . SER A 1 177 ? -8.490 6.718 20.374 1.00 95.50 177 SER A N 1
ATOM 1444 C CA . SER A 1 177 ? -7.451 5.686 20.322 1.00 95.50 177 SER A CA 1
ATOM 1445 C C . SER A 1 177 ? -7.213 5.239 18.885 1.00 95.50 177 SER A C 1
ATOM 1447 O O . SER A 1 177 ? -6.064 5.270 18.438 1.00 95.50 177 SER A O 1
ATOM 1449 N N . THR A 1 178 ? -8.281 4.906 18.152 1.00 97.56 178 THR A N 1
ATOM 1450 C CA . THR A 1 178 ? -8.181 4.557 16.730 1.00 97.56 178 THR A CA 1
ATOM 1451 C C . THR A 1 178 ? -7.699 5.749 15.918 1.00 97.56 178 THR A C 1
ATOM 1453 O O . THR A 1 178 ? -6.811 5.599 15.085 1.00 97.56 178 THR A O 1
ATOM 1456 N N . PHE A 1 179 ? -8.193 6.958 16.207 1.00 98.12 179 PHE A N 1
ATOM 1457 C CA . PHE A 1 179 ? -7.725 8.165 15.527 1.00 98.12 179 PHE A CA 1
ATOM 1458 C C . PHE A 1 179 ? -6.211 8.366 15.680 1.00 98.12 179 PHE A C 1
ATOM 1460 O O . PHE A 1 179 ? -5.527 8.608 14.687 1.00 98.12 179 PHE A O 1
ATOM 1467 N N . ASN A 1 180 ? -5.677 8.228 16.900 1.00 97.94 180 ASN A N 1
ATOM 1468 C CA . ASN A 1 180 ? -4.240 8.326 17.157 1.00 97.94 180 ASN A CA 1
ATOM 1469 C C . ASN A 1 180 ? -3.451 7.209 16.457 1.00 97.94 180 ASN A C 1
ATOM 1471 O O . ASN A 1 180 ? -2.397 7.469 15.889 1.00 97.94 180 ASN A O 1
ATOM 1475 N N . PHE A 1 181 ? -3.957 5.973 16.483 1.00 98.25 181 PHE A N 1
ATOM 1476 C CA . PHE A 1 181 ? -3.341 4.845 15.782 1.00 98.25 181 PHE A CA 1
ATOM 1477 C C . PHE A 1 181 ? -3.219 5.096 14.270 1.00 98.25 181 PHE A C 1
ATOM 1479 O O . PHE A 1 181 ? -2.155 4.866 13.691 1.00 98.25 181 PHE A O 1
ATOM 1486 N N . LEU A 1 182 ? -4.277 5.630 13.654 1.00 98.75 182 LEU A N 1
ATOM 1487 C CA . LEU A 1 182 ? -4.336 5.919 12.222 1.00 98.75 182 LEU A CA 1
ATOM 1488 C C . LEU A 1 182 ? -3.393 7.044 11.779 1.00 98.75 182 LEU A C 1
ATOM 1490 O O . LEU A 1 182 ? -3.103 7.135 10.592 1.00 98.75 182 LEU A O 1
ATOM 1494 N N . GLN A 1 183 ? -2.865 7.871 12.691 1.00 98.56 183 GLN A N 1
ATOM 1495 C CA . GLN A 1 183 ? -1.937 8.946 12.308 1.00 98.56 183 GLN A CA 1
ATOM 1496 C C . GLN A 1 183 ? -0.641 8.422 11.688 1.00 98.56 183 GLN A C 1
ATOM 1498 O O . GLN A 1 183 ? -0.043 9.114 10.872 1.00 98.56 183 GLN A O 1
ATOM 1503 N N . TRP A 1 184 ? -0.230 7.200 12.041 1.00 98.62 184 TRP A N 1
ATOM 1504 C CA . TRP A 1 184 ? 0.893 6.549 11.374 1.00 98.62 184 TRP A CA 1
ATOM 1505 C C . TRP A 1 184 ? 0.589 6.317 9.886 1.00 98.62 184 TRP A C 1
ATOM 1507 O O . TRP A 1 184 ? 1.367 6.751 9.052 1.00 98.62 184 TRP A O 1
ATOM 1517 N N . TYR A 1 185 ? -0.584 5.765 9.553 1.00 98.75 185 TYR A N 1
ATOM 1518 C CA . TYR A 1 185 ? -0.999 5.541 8.160 1.00 98.75 185 TYR A CA 1
ATOM 1519 C C . TYR A 1 185 ? -1.193 6.854 7.400 1.00 98.75 185 TYR A C 1
ATOM 1521 O O . TYR A 1 185 ? -0.833 6.951 6.238 1.00 98.75 185 TYR A O 1
ATOM 1529 N N . VAL A 1 186 ? -1.739 7.888 8.049 1.00 98.69 186 VAL A N 1
ATOM 1530 C CA . VAL A 1 186 ? -1.889 9.215 7.423 1.00 98.69 186 VAL A CA 1
ATOM 1531 C C . VAL A 1 186 ? -0.529 9.793 7.018 1.00 98.69 186 VAL A C 1
ATOM 1533 O O . VAL A 1 186 ? -0.415 10.389 5.949 1.00 98.69 186 VAL A O 1
ATOM 1536 N N . ALA A 1 187 ? 0.492 9.636 7.866 1.00 98.31 187 ALA A N 1
ATOM 1537 C CA . ALA A 1 187 ? 1.849 10.065 7.548 1.00 98.31 187 ALA A CA 1
ATOM 1538 C C . ALA A 1 187 ? 2.491 9.178 6.470 1.00 98.31 187 ALA A C 1
ATOM 1540 O O . ALA A 1 187 ? 3.104 9.708 5.549 1.00 98.31 187 ALA A O 1
ATOM 1541 N N . GLU A 1 188 ? 2.295 7.861 6.552 1.00 98.12 188 GLU A N 1
ATOM 1542 C CA . GLU A 1 188 ? 2.829 6.891 5.591 1.00 98.12 188 GLU A CA 1
ATOM 1543 C C . GLU A 1 188 ? 2.306 7.162 4.176 1.00 98.12 188 GLU A C 1
ATOM 1545 O O . GLU A 1 188 ? 3.081 7.441 3.265 1.00 98.12 188 GLU A O 1
ATOM 1550 N N . GLN A 1 189 ? 0.982 7.249 4.014 1.00 98.38 189 GLN A N 1
ATOM 1551 C CA . GLN A 1 189 ? 0.345 7.507 2.722 1.00 98.38 189 GLN A CA 1
ATOM 1552 C C . GLN A 1 189 ? 0.778 8.839 2.082 1.00 98.38 189 GLN A C 1
ATOM 1554 O O . GLN A 1 189 ? 0.755 8.981 0.858 1.00 98.38 189 GLN A O 1
ATOM 1559 N N . HIS A 1 190 ? 1.194 9.830 2.883 1.00 97.44 190 HIS A N 1
ATOM 1560 C CA . HIS A 1 190 ? 1.769 11.065 2.347 1.00 97.44 190 HIS A CA 1
ATOM 1561 C C . HIS A 1 190 ? 3.101 10.815 1.627 1.00 97.44 190 HIS A C 1
ATOM 1563 O O . HIS A 1 190 ? 3.342 11.384 0.556 1.00 97.44 190 HIS A O 1
ATOM 1569 N N . GLU A 1 191 ? 3.967 9.985 2.209 1.00 97.62 191 GLU A N 1
ATOM 1570 C CA . GLU A 1 191 ? 5.238 9.618 1.592 1.00 97.62 191 GLU A CA 1
ATOM 1571 C C . GLU A 1 191 ? 5.027 8.674 0.402 1.00 97.62 191 GLU A C 1
ATOM 1573 O O . GLU A 1 191 ? 5.692 8.863 -0.620 1.00 97.62 191 GLU A O 1
ATOM 1578 N N . GLU A 1 192 ? 4.045 7.770 0.462 1.00 97.69 192 GLU A N 1
ATOM 1579 C CA . GLU A 1 192 ? 3.720 6.863 -0.647 1.00 97.69 192 GLU A CA 1
ATOM 1580 C C . GLU A 1 192 ? 3.240 7.613 -1.894 1.00 97.69 192 GLU A C 1
ATOM 1582 O O . GLU A 1 192 ? 3.805 7.470 -2.985 1.00 97.69 192 GLU A O 1
ATOM 1587 N N . GLU A 1 193 ? 2.267 8.521 -1.762 1.00 98.06 193 GLU A N 1
ATOM 1588 C CA . GLU A 1 193 ? 1.799 9.292 -2.918 1.00 98.06 193 GLU A CA 1
ATOM 1589 C C . GLU A 1 193 ? 2.922 10.122 -3.550 1.00 98.06 193 GLU A C 1
ATOM 1591 O O . GLU A 1 193 ? 3.027 10.226 -4.776 1.00 98.06 193 GLU A O 1
ATOM 1596 N N . LYS A 1 194 ? 3.798 10.699 -2.726 1.00 97.75 194 LYS A N 1
ATOM 1597 C CA . LYS A 1 194 ? 4.962 11.461 -3.186 1.00 97.75 194 LYS A CA 1
ATOM 1598 C C . LYS A 1 194 ? 5.975 10.566 -3.900 1.00 97.75 194 LYS A C 1
ATOM 1600 O O . LYS A 1 194 ? 6.500 10.963 -4.948 1.00 97.75 194 LYS A O 1
ATOM 1605 N N . LEU A 1 195 ? 6.238 9.373 -3.372 1.00 97.31 195 LEU A N 1
ATOM 1606 C CA . LEU A 1 195 ? 7.121 8.376 -3.970 1.00 97.31 195 LEU A CA 1
ATOM 1607 C C . LEU A 1 195 ? 6.626 7.979 -5.361 1.00 97.31 195 LEU A C 1
ATOM 1609 O O . LEU A 1 195 ? 7.349 8.166 -6.347 1.00 97.31 195 LEU A O 1
ATOM 1613 N N . PHE A 1 196 ? 5.387 7.507 -5.470 1.00 97.75 196 PHE A N 1
ATOM 1614 C CA . PHE A 1 196 ? 4.835 7.026 -6.736 1.00 97.75 196 PHE A CA 1
ATOM 1615 C C . PHE A 1 196 ? 4.628 8.142 -7.753 1.00 97.75 196 PHE A C 1
ATOM 1617 O O . PHE A 1 196 ? 4.932 7.963 -8.939 1.00 97.75 196 PHE A O 1
ATOM 1624 N N . LYS A 1 197 ? 4.241 9.340 -7.302 1.00 97.38 197 LYS A N 1
ATOM 1625 C CA . LYS A 1 197 ? 4.190 10.516 -8.171 1.00 97.38 197 LYS A CA 1
ATOM 1626 C C . LYS A 1 197 ? 5.562 10.848 -8.759 1.00 97.38 197 LYS A C 1
ATOM 1628 O O . LYS A 1 197 ? 5.654 11.149 -9.949 1.00 97.38 197 LYS A O 1
ATOM 1633 N N . SER A 1 198 ? 6.631 10.747 -7.965 1.00 96.31 198 SER A N 1
ATOM 1634 C CA . SER A 1 198 ? 7.994 11.004 -8.446 1.00 96.31 198 SER A CA 1
ATOM 1635 C C . SER A 1 198 ? 8.442 9.999 -9.515 1.00 96.31 198 SER A C 1
ATOM 1637 O O . SER A 1 198 ? 9.108 10.378 -10.481 1.00 96.31 198 SER A O 1
ATOM 1639 N N . ILE A 1 199 ? 8.041 8.730 -9.388 1.00 95.88 199 ILE A N 1
ATOM 1640 C CA . ILE A 1 199 ? 8.342 7.683 -10.372 1.00 95.88 199 ILE A CA 1
ATOM 1641 C C . ILE A 1 199 ? 7.596 7.960 -11.680 1.00 95.88 199 ILE A C 1
ATOM 1643 O O . ILE A 1 199 ? 8.197 7.906 -12.757 1.00 95.88 199 ILE A O 1
ATOM 1647 N N . LEU A 1 200 ? 6.315 8.329 -11.598 1.00 95.50 200 LEU A N 1
ATOM 1648 C CA . LEU A 1 200 ? 5.527 8.727 -12.765 1.00 95.50 200 LEU A CA 1
ATOM 1649 C C . LEU A 1 200 ? 6.110 9.950 -13.475 1.00 95.50 200 LEU A C 1
ATOM 1651 O O . LEU A 1 200 ? 6.197 9.956 -14.703 1.00 95.50 200 LEU A O 1
ATOM 1655 N N . ASP A 1 201 ? 6.568 10.953 -12.727 1.00 94.12 201 ASP A N 1
ATOM 1656 C CA . ASP A 1 201 ? 7.197 12.143 -13.305 1.00 94.12 201 ASP A CA 1
ATOM 1657 C C . ASP A 1 201 ? 8.505 11.803 -14.030 1.00 94.12 201 ASP A C 1
ATOM 1659 O O . ASP A 1 201 ? 8.758 12.315 -15.123 1.00 94.12 201 ASP A O 1
ATOM 1663 N N . LYS A 1 202 ? 9.311 10.884 -13.480 1.00 92.12 202 LYS A N 1
ATOM 1664 C CA . LYS A 1 202 ? 10.506 10.366 -14.162 1.00 92.12 202 LYS A CA 1
ATOM 1665 C C . LYS A 1 202 ? 10.146 9.642 -15.456 1.00 92.12 202 LYS A C 1
ATOM 1667 O O . LYS A 1 202 ? 10.765 9.910 -16.484 1.00 92.12 202 LYS A O 1
ATOM 1672 N N . LEU A 1 203 ? 9.148 8.759 -15.427 1.00 92.31 203 LEU A N 1
ATOM 1673 C CA . LEU A 1 203 ? 8.672 8.035 -16.611 1.00 92.31 203 LEU A CA 1
ATOM 1674 C C . LEU A 1 203 ? 8.162 8.997 -17.695 1.00 92.31 203 LEU A C 1
ATOM 1676 O O . LEU A 1 203 ? 8.507 8.845 -18.868 1.00 92.31 203 LEU A O 1
ATOM 1680 N N . ALA A 1 204 ? 7.410 10.028 -17.303 1.00 90.50 204 ALA A N 1
ATOM 1681 C CA . ALA A 1 204 ? 6.923 11.062 -18.209 1.00 90.50 204 ALA A CA 1
ATOM 1682 C C . ALA A 1 204 ? 8.065 11.887 -18.826 1.00 90.50 204 ALA A C 1
ATOM 1684 O O . ALA A 1 204 ? 8.011 12.215 -20.012 1.00 90.50 204 ALA A O 1
ATOM 1685 N N . LEU A 1 205 ? 9.112 12.190 -18.050 1.00 89.62 205 LEU A N 1
ATOM 1686 C CA . LEU A 1 205 ? 10.271 12.956 -18.513 1.00 89.62 205 LEU A CA 1
ATOM 1687 C C . LEU A 1 205 ? 11.074 12.207 -19.581 1.00 89.62 205 LEU A C 1
ATOM 1689 O O . LEU A 1 205 ? 11.523 12.809 -20.556 1.00 89.62 205 LEU A O 1
ATOM 1693 N N . VAL A 1 206 ? 11.291 10.906 -19.386 1.00 83.75 206 VAL A N 1
ATOM 1694 C CA . VAL A 1 206 ? 12.173 10.121 -20.259 1.00 83.75 206 VAL A CA 1
ATOM 1695 C C . VAL A 1 206 ? 11.452 9.532 -21.478 1.00 83.75 206 VAL A C 1
ATOM 1697 O O . VAL A 1 206 ? 12.102 9.160 -22.457 1.00 83.75 206 VAL A O 1
ATOM 1700 N N . GLY A 1 207 ? 10.118 9.452 -21.442 1.00 78.12 207 GLY A N 1
ATOM 1701 C CA . GLY A 1 207 ? 9.296 8.877 -22.506 1.00 78.12 207 GLY A CA 1
ATOM 1702 C C . GLY A 1 207 ? 9.518 7.372 -22.727 1.00 78.12 207 GLY A C 1
ATOM 1703 O O . GLY A 1 207 ? 10.228 6.696 -21.983 1.00 78.12 207 GLY A O 1
ATOM 1704 N N . ASN A 1 208 ? 8.935 6.833 -23.803 1.00 75.50 208 ASN A N 1
ATOM 1705 C CA . ASN A 1 208 ? 8.784 5.381 -24.007 1.00 75.50 208 ASN A CA 1
ATOM 1706 C C . ASN A 1 208 ? 9.861 4.725 -24.898 1.00 75.50 208 ASN A C 1
ATOM 1708 O O . ASN A 1 208 ? 9.607 3.695 -25.521 1.00 75.50 208 ASN A O 1
ATOM 1712 N N . SER A 1 209 ? 11.059 5.305 -25.013 1.00 81.25 209 SER A N 1
ATOM 1713 C CA . SER A 1 209 ? 12.153 4.650 -25.747 1.00 81.25 209 SER A CA 1
ATOM 1714 C C . SER A 1 209 ? 12.771 3.498 -24.933 1.00 81.25 209 SER A C 1
ATOM 1716 O O . SER A 1 209 ? 12.837 3.553 -23.708 1.00 81.25 209 SER A O 1
ATOM 1718 N N . GLY A 1 210 ? 13.286 2.450 -25.584 1.00 77.69 210 GLY A N 1
ATOM 1719 C CA . GLY A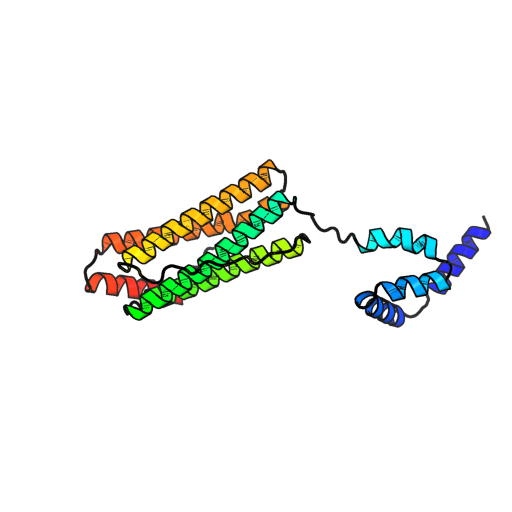 1 210 ? 13.933 1.340 -24.860 1.00 77.69 210 GLY A CA 1
ATOM 1720 C C . GLY A 1 210 ? 15.120 1.791 -23.991 1.00 77.69 210 GLY A C 1
ATOM 1721 O O . GLY A 1 210 ? 15.288 1.321 -22.868 1.00 77.69 210 GLY A O 1
ATOM 1722 N N . ASN A 1 211 ? 15.893 2.774 -24.468 1.00 83.56 211 ASN A N 1
ATOM 1723 C CA . ASN A 1 211 ? 17.019 3.339 -23.720 1.00 83.56 211 ASN A CA 1
ATOM 1724 C C . ASN A 1 211 ? 16.561 4.139 -22.491 1.00 83.56 211 ASN A C 1
ATOM 1726 O O . ASN A 1 211 ? 17.231 4.092 -21.464 1.00 83.56 211 ASN A O 1
ATOM 1730 N N . SER A 1 212 ? 15.437 4.859 -22.571 1.00 86.31 212 SER A N 1
ATOM 1731 C CA . SER A 1 212 ? 14.912 5.622 -21.433 1.00 86.31 212 SER A CA 1
ATOM 1732 C C . SER A 1 212 ? 14.399 4.716 -20.317 1.00 86.31 212 SER A C 1
ATOM 1734 O O . SER A 1 212 ? 14.701 4.958 -19.148 1.00 86.31 212 SER A O 1
ATOM 1736 N N . LEU A 1 213 ? 13.694 3.638 -20.668 1.00 90.88 213 LEU A N 1
ATOM 1737 C CA . LEU A 1 213 ? 13.187 2.671 -19.691 1.00 90.88 213 LEU A CA 1
ATOM 1738 C C . LEU A 1 213 ? 14.315 1.933 -18.959 1.00 90.88 213 LEU A C 1
ATOM 1740 O O . LEU A 1 213 ? 14.190 1.669 -17.768 1.00 90.88 213 LEU A O 1
ATOM 1744 N N . PHE A 1 214 ? 15.444 1.674 -19.627 1.00 92.06 214 PHE A N 1
ATOM 1745 C CA . PHE A 1 214 ? 16.621 1.085 -18.982 1.00 92.06 214 PHE A CA 1
ATOM 1746 C C . PHE A 1 214 ? 17.175 1.958 -17.842 1.00 92.06 214 PHE A C 1
ATOM 1748 O O . PHE A 1 214 ? 17.556 1.439 -16.792 1.00 92.06 214 PHE A O 1
ATOM 1755 N N . PHE A 1 215 ? 17.215 3.284 -18.020 1.00 92.00 215 PHE A N 1
ATOM 1756 C CA . PHE A 1 215 ? 17.672 4.188 -16.960 1.00 92.00 215 PHE A CA 1
ATOM 1757 C C . PHE A 1 215 ? 16.693 4.236 -15.787 1.00 92.00 215 PHE A C 1
ATOM 1759 O O . PHE A 1 215 ? 17.132 4.196 -14.641 1.00 92.00 215 PHE A O 1
ATOM 1766 N N . VAL A 1 216 ? 15.384 4.253 -16.060 1.00 94.12 216 VAL A N 1
ATOM 1767 C CA . VAL A 1 216 ? 14.361 4.208 -15.002 1.00 94.12 216 VAL A CA 1
ATOM 1768 C C . VAL A 1 216 ? 14.432 2.899 -14.219 1.00 94.12 216 VAL A C 1
ATOM 1770 O O . VAL A 1 216 ? 14.397 2.924 -12.993 1.00 94.12 216 VAL A O 1
ATOM 1773 N N . ASP A 1 217 ? 14.597 1.763 -14.898 1.00 96.44 217 ASP A N 1
ATOM 1774 C CA . ASP A 1 217 ? 14.746 0.467 -14.233 1.00 96.44 217 ASP A CA 1
ATOM 1775 C C . ASP A 1 217 ? 15.977 0.443 -13.312 1.00 96.44 217 ASP A C 1
ATOM 1777 O O . ASP A 1 217 ? 15.906 0.017 -12.158 1.00 96.44 217 ASP A O 1
ATOM 1781 N N . LYS A 1 218 ? 17.106 0.994 -13.773 1.00 95.50 218 LYS A N 1
ATOM 1782 C CA . LYS A 1 218 ? 18.314 1.114 -12.951 1.00 95.50 218 LYS A CA 1
ATOM 1783 C C . LYS A 1 218 ? 18.098 1.991 -11.713 1.00 95.50 218 LYS A C 1
ATOM 1785 O O . LYS A 1 218 ? 18.563 1.620 -10.635 1.00 95.50 218 LYS A O 1
ATOM 1790 N N . ASP A 1 219 ? 17.393 3.110 -11.855 1.00 94.25 219 ASP A N 1
ATOM 1791 C CA . ASP A 1 219 ? 17.027 3.983 -10.735 1.00 94.25 219 ASP A CA 1
ATOM 1792 C C . ASP A 1 219 ? 16.156 3.241 -9.709 1.00 94.25 219 ASP A C 1
ATOM 1794 O O . ASP A 1 219 ? 16.460 3.262 -8.515 1.00 94.25 219 ASP A O 1
ATOM 1798 N N . LEU A 1 220 ? 15.122 2.527 -10.167 1.00 96.62 220 LEU A N 1
ATOM 1799 C CA . LEU A 1 220 ? 14.232 1.732 -9.310 1.00 96.62 220 LEU A CA 1
ATOM 1800 C C . LEU A 1 220 ? 14.999 0.643 -8.553 1.00 96.62 220 LEU A C 1
ATOM 1802 O O . LEU A 1 220 ? 14.774 0.429 -7.361 1.00 96.62 220 LEU A O 1
ATOM 1806 N N . LYS A 1 221 ? 15.984 0.012 -9.205 1.00 96.38 221 LYS A N 1
ATOM 1807 C CA . LYS A 1 221 ? 16.881 -0.949 -8.553 1.00 96.38 221 LYS A CA 1
ATOM 1808 C C . LYS A 1 221 ? 17.671 -0.316 -7.408 1.00 96.38 221 LYS A C 1
ATOM 1810 O O . LYS A 1 221 ? 17.831 -0.930 -6.352 1.00 96.38 221 LYS A O 1
ATOM 1815 N N . THR A 1 222 ? 18.179 0.899 -7.609 1.00 95.12 222 THR A N 1
ATOM 1816 C CA . THR A 1 222 ? 18.890 1.646 -6.565 1.00 95.12 222 THR A CA 1
ATOM 1817 C C . THR A 1 222 ? 17.957 2.011 -5.412 1.00 95.12 222 THR A C 1
ATOM 1819 O O . THR A 1 222 ? 18.341 1.816 -4.259 1.00 95.12 222 THR A O 1
ATOM 1822 N N . MET A 1 223 ? 16.730 2.453 -5.705 1.00 93.62 223 MET A N 1
ATOM 1823 C CA . MET A 1 223 ? 15.710 2.762 -4.693 1.00 93.62 223 MET A CA 1
ATOM 1824 C C . MET A 1 223 ? 15.369 1.531 -3.840 1.00 93.62 223 MET A C 1
ATOM 1826 O O . MET A 1 223 ? 15.384 1.603 -2.611 1.00 93.62 223 MET A O 1
ATOM 1830 N N . ALA A 1 224 ? 15.163 0.372 -4.472 1.00 91.56 224 ALA A N 1
ATOM 1831 C CA . ALA A 1 224 ? 14.899 -0.883 -3.768 1.00 91.56 224 ALA A CA 1
ATOM 1832 C C . ALA A 1 224 ? 16.044 -1.261 -2.805 1.00 91.56 224 ALA A C 1
ATOM 1834 O O . ALA A 1 224 ? 15.800 -1.640 -1.654 1.00 91.56 224 ALA A O 1
ATOM 1835 N N . ALA A 1 225 ? 17.295 -1.117 -3.260 1.00 87.56 225 ALA A N 1
ATOM 1836 C CA . ALA A 1 225 ? 18.489 -1.495 -2.505 1.00 87.56 225 ALA A CA 1
ATOM 1837 C C . ALA A 1 225 ? 18.789 -0.571 -1.315 1.00 87.56 225 ALA A C 1
ATOM 1839 O O . ALA A 1 225 ? 19.217 -1.050 -0.268 1.00 87.56 225 ALA A O 1
ATOM 1840 N N . GLN A 1 226 ? 18.590 0.739 -1.470 1.00 84.50 226 GLN A N 1
ATOM 1841 C CA . GLN A 1 226 ? 18.875 1.717 -0.413 1.00 84.50 226 GLN A CA 1
ATOM 1842 C C . GLN A 1 226 ? 17.756 1.794 0.631 1.00 84.50 226 GLN A C 1
ATOM 1844 O O . GLN A 1 226 ? 18.006 2.218 1.755 1.00 84.50 226 GLN A O 1
ATOM 1849 N N . GLY A 1 227 ? 16.553 1.332 0.275 1.00 70.06 227 GLY A N 1
ATOM 1850 C CA . GLY A 1 227 ? 15.348 1.661 1.020 1.00 70.06 227 GLY A CA 1
ATOM 1851 C C . GLY A 1 227 ? 14.924 3.086 0.721 1.00 70.06 227 GLY A C 1
ATOM 1852 O O . GLY A 1 227 ? 15.708 4.024 0.829 1.00 70.06 227 GLY A O 1
ATOM 1853 N N . TYR A 1 228 ? 13.671 3.237 0.321 1.00 67.12 228 TYR A N 1
ATOM 1854 C CA . TYR A 1 228 ? 12.992 4.519 0.315 1.00 67.12 228 TYR A CA 1
ATOM 1855 C C . TYR A 1 228 ? 12.281 4.608 1.664 1.00 67.12 228 TYR A C 1
ATOM 1857 O O . TYR A 1 228 ? 11.099 4.355 1.784 1.00 67.12 228 TYR A O 1
ATOM 1865 N N . THR A 1 229 ? 13.039 4.835 2.734 1.00 43.56 229 THR A N 1
ATOM 1866 C CA . THR A 1 229 ? 12.410 5.013 4.045 1.00 43.56 229 THR A CA 1
ATOM 1867 C C . THR A 1 229 ? 11.580 6.293 4.012 1.00 43.56 229 THR A C 1
ATOM 1869 O O . THR A 1 229 ? 12.149 7.383 3.886 1.00 43.56 229 THR A O 1
ATOM 1872 N N . SER A 1 230 ? 10.266 6.155 4.141 1.00 42.22 230 SER A N 1
ATOM 1873 C CA . SER A 1 230 ? 9.418 7.105 4.853 1.00 42.22 230 SER A CA 1
ATOM 1874 C C . SER A 1 230 ? 10.036 7.321 6.244 1.00 42.22 230 SER A C 1
ATOM 1876 O O . SER A 1 230 ? 10.433 6.375 6.931 1.00 42.22 230 SER A O 1
ATOM 1878 N N . ALA A 1 231 ? 10.304 8.584 6.572 1.00 31.88 231 ALA A N 1
ATOM 1879 C CA . ALA A 1 231 ? 10.973 8.986 7.810 1.00 31.88 231 ALA A CA 1
ATOM 1880 C C . ALA A 1 231 ? 10.029 8.937 9.016 1.00 31.88 231 ALA A C 1
ATOM 1882 O O . ALA A 1 231 ? 8.838 9.271 8.837 1.00 31.88 231 ALA A O 1
#